Protein AF-A0A7M3XIZ7-F1 (afdb_monomer)

Sequence (213 aa):
MSFFIAPIALAPGEIPELNNGRANAFDFATDDGLWSSGNLDTNTTFAWTELDPYTGFIYAFGDLNCHNKPERSIIINDNQMPVCTRDVGIFFGLAVGGFWFSRKGYNRWTVKDTCLSLLPDAWLL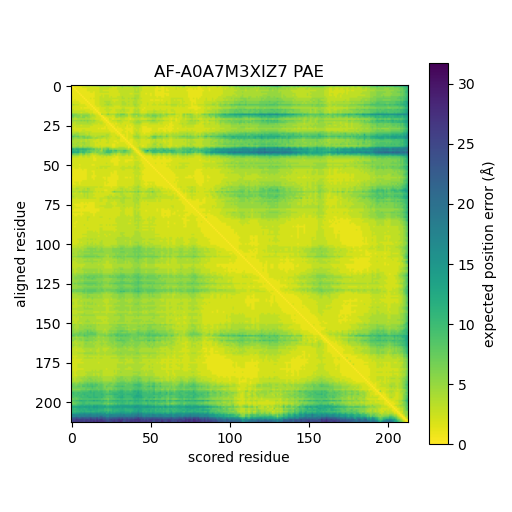NTYQNNRRTMLWLGCGLILCLPLIVDGFTQLLTSYESNNITRPITGAGFGVGLGVLISASYSARSKFFKSAAQVNLPGGMKFRLVEEE

Radius of gyration: 21.92 Å; Cα contacts (8 Å, |Δi|>4): 371; chains: 1; bounding box: 47×35×68 Å

Structure (mmCIF, N/CA/C/O backbone):
data_AF-A0A7M3XIZ7-F1
#
_entry.id   AF-A0A7M3XIZ7-F1
#
loop_
_atom_site.group_PDB
_atom_site.id
_atom_site.type_symbol
_atom_site.label_atom_id
_atom_site.label_alt_id
_atom_site.label_comp_id
_atom_site.label_asym_id
_atom_site.label_entity_id
_atom_site.label_seq_id
_atom_site.pdbx_PDB_ins_code
_atom_site.Cartn_x
_atom_site.Cartn_y
_atom_site.Cartn_z
_atom_site.occupancy
_atom_site.B_iso_or_equiv
_atom_site.auth_seq_id
_atom_site.auth_comp_id
_atom_site.auth_asym_id
_atom_site.auth_atom_id
_atom_site.pdbx_PDB_model_num
ATOM 1 N N . MET A 1 1 ? -4.806 -1.584 -11.050 1.00 89.19 1 MET A N 1
ATOM 2 C CA . MET A 1 1 ? -5.219 -1.739 -12.463 1.00 89.19 1 MET A CA 1
ATOM 3 C C . MET A 1 1 ? -4.291 -0.964 -13.380 1.00 89.19 1 MET A C 1
ATOM 5 O O . MET A 1 1 ? -3.696 -1.588 -14.242 1.00 89.19 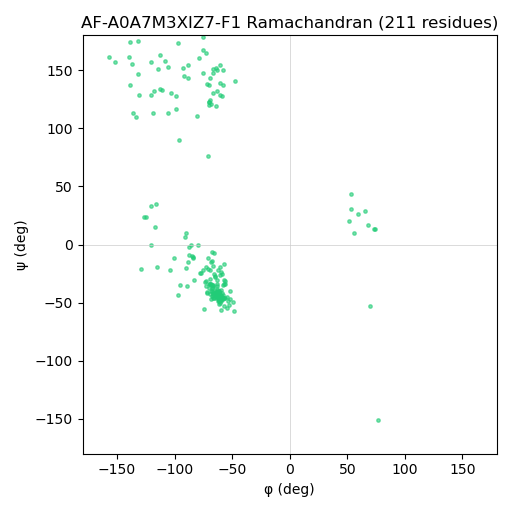1 MET A O 1
ATOM 9 N N . SER A 1 2 ? -4.067 0.333 -13.147 1.00 96.19 2 SER A N 1
ATOM 10 C CA . SER A 1 2 ? -3.187 1.150 -13.997 1.00 96.19 2 SER A CA 1
ATOM 11 C C . SER A 1 2 ? -1.754 0.621 -14.150 1.00 96.19 2 SER A C 1
ATOM 13 O O . SER A 1 2 ? -1.225 0.690 -15.246 1.00 96.19 2 SER A O 1
ATOM 15 N N . PHE A 1 3 ? -1.164 -0.009 -13.122 1.00 96.19 3 PHE A N 1
ATOM 16 C CA . PHE A 1 3 ? 0.167 -0.639 -13.237 1.00 96.19 3 PHE A CA 1
ATOM 17 C C . PHE A 1 3 ? 0.259 -1.752 -14.290 1.00 96.19 3 PHE A C 1
ATOM 19 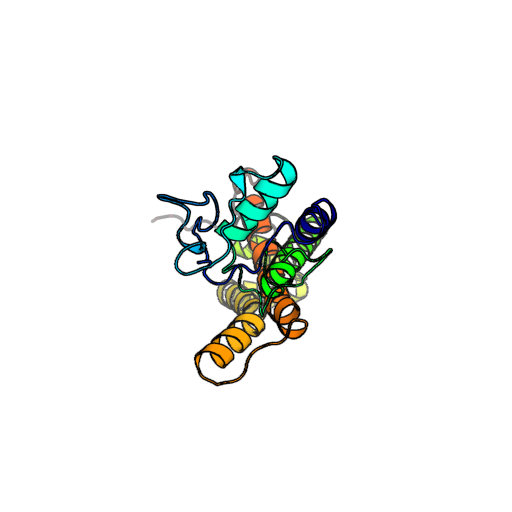O O . PHE A 1 3 ? 1.346 -2.036 -14.769 1.00 96.19 3 PHE A O 1
ATOM 26 N N . PHE A 1 4 ? -0.868 -2.375 -14.642 1.00 97.19 4 PHE A N 1
ATOM 27 C CA . PHE A 1 4 ? -0.935 -3.397 -15.687 1.00 97.19 4 PHE A CA 1
ATOM 28 C C . PHE A 1 4 ? -1.335 -2.794 -17.033 1.00 97.19 4 PHE A C 1
ATOM 30 O O . PHE A 1 4 ? -0.861 -3.240 -18.065 1.00 97.19 4 PHE A O 1
ATOM 37 N N . ILE A 1 5 ? -2.207 -1.780 -17.025 1.00 97.88 5 ILE A N 1
ATOM 38 C CA . ILE A 1 5 ? -2.695 -1.132 -18.249 1.00 97.88 5 ILE A CA 1
ATOM 39 C C . ILE A 1 5 ? -1.601 -0.277 -18.890 1.00 97.88 5 ILE A C 1
ATOM 41 O O . ILE A 1 5 ? -1.461 -0.317 -20.104 1.00 97.88 5 ILE A O 1
ATOM 45 N N . ALA A 1 6 ? -0.818 0.462 -18.100 1.00 97.75 6 ALA A N 1
ATOM 46 C CA . ALA A 1 6 ? 0.235 1.334 -18.616 1.00 97.75 6 ALA A CA 1
ATOM 47 C C . ALA A 1 6 ? 1.237 0.600 -19.535 1.00 97.75 6 ALA A C 1
ATOM 49 O O . ALA A 1 6 ? 1.344 1.005 -20.686 1.00 97.75 6 ALA A O 1
ATOM 50 N N . PRO A 1 7 ? 1.887 -0.511 -19.126 1.00 97.44 7 PRO A N 1
ATOM 51 C CA . PRO A 1 7 ? 2.796 -1.236 -20.020 1.00 97.44 7 PRO A CA 1
ATOM 52 C C . PRO A 1 7 ? 2.098 -1.878 -21.234 1.00 97.44 7 PRO A C 1
ATOM 54 O O . PRO A 1 7 ? 2.736 -2.064 -22.265 1.00 97.44 7 PRO A O 1
ATOM 57 N N . ILE A 1 8 ? 0.798 -2.199 -21.143 1.00 97.44 8 ILE A N 1
ATOM 58 C CA . ILE A 1 8 ? 0.001 -2.710 -22.279 1.00 97.44 8 ILE A CA 1
ATOM 59 C C . ILE A 1 8 ? -0.292 -1.605 -23.301 1.00 97.44 8 ILE A C 1
ATOM 61 O O . ILE A 1 8 ? -0.382 -1.887 -24.491 1.00 97.44 8 ILE A O 1
ATOM 65 N N . ALA A 1 9 ? -0.499 -0.372 -22.837 1.00 97.00 9 ALA A N 1
ATOM 66 C CA . ALA A 1 9 ? -0.854 0.764 -23.683 1.00 97.00 9 ALA A CA 1
ATOM 67 C C . ALA A 1 9 ? 0.335 1.311 -24.492 1.00 97.00 9 ALA A C 1
ATOM 69 O O . ALA A 1 9 ? 0.117 1.957 -25.514 1.00 97.00 9 ALA A O 1
ATOM 70 N N . LEU A 1 10 ? 1.559 1.049 -24.032 1.00 97.31 10 LEU A N 1
ATOM 71 C CA . LEU A 1 10 ? 2.807 1.436 -24.688 1.00 97.31 10 LEU A CA 1
ATOM 72 C C . LEU A 1 10 ? 3.154 0.503 -25.853 1.00 97.31 10 LEU A C 1
ATOM 74 O O . LEU A 1 10 ? 2.675 -0.633 -25.920 1.00 97.31 10 LEU A O 1
ATOM 78 N N . ALA A 1 11 ? 4.013 0.959 -26.762 1.00 96.94 11 ALA A N 1
ATOM 79 C CA . ALA A 1 11 ? 4.573 0.094 -27.791 1.00 96.94 11 ALA A CA 1
ATOM 80 C C . ALA A 1 11 ? 5.444 -1.009 -27.152 1.00 96.94 11 ALA A C 1
ATOM 82 O O . ALA A 1 11 ? 5.993 -0.810 -26.063 1.00 96.94 11 ALA A O 1
ATOM 83 N N . PRO A 1 12 ? 5.579 -2.189 -27.787 1.00 97.00 12 PRO A N 1
ATOM 84 C CA . PRO A 1 12 ? 6.421 -3.245 -27.241 1.00 97.00 12 PRO A CA 1
ATOM 85 C C . PRO A 1 12 ? 7.879 -2.801 -27.076 1.00 97.00 12 PRO A C 1
ATOM 87 O O . PRO A 1 12 ? 8.485 -2.321 -28.035 1.00 97.00 12 PRO A O 1
ATOM 90 N N . GLY A 1 13 ? 8.437 -2.979 -25.876 1.00 94.25 13 GLY A N 1
ATOM 91 C CA . GLY A 1 13 ? 9.836 -2.657 -25.568 1.00 94.25 13 GLY A CA 1
ATOM 92 C C . GLY A 1 13 ? 10.151 -1.163 -25.438 1.00 94.25 13 GLY A C 1
ATOM 93 O O . GLY A 1 13 ? 11.321 -0.788 -25.435 1.00 94.25 13 GLY A O 1
ATOM 94 N N . GLU A 1 14 ? 9.132 -0.309 -25.335 1.00 95.31 14 GLU A N 1
ATOM 95 C CA . GLU A 1 14 ? 9.277 1.127 -25.071 1.00 95.31 14 GLU A CA 1
ATOM 96 C C . GLU A 1 14 ? 9.871 1.410 -23.679 1.00 95.31 14 GLU A C 1
ATOM 98 O O . GLU A 1 14 ? 10.567 2.406 -23.492 1.00 95.31 14 GLU A O 1
ATOM 103 N N . ILE A 1 15 ? 9.651 0.512 -22.712 1.00 95.44 15 ILE A N 1
ATOM 104 C CA . ILE A 1 15 ? 10.213 0.597 -21.360 1.00 95.44 15 ILE A CA 1
ATOM 105 C C . ILE A 1 15 ? 11.344 -0.423 -21.199 1.00 95.44 15 ILE A C 1
ATOM 107 O O . ILE A 1 15 ? 11.062 -1.627 -21.171 1.00 95.44 15 ILE A O 1
ATOM 111 N N . PRO A 1 16 ? 12.602 0.027 -21.030 1.00 93.25 16 PRO A N 1
ATOM 112 C CA . PRO A 1 16 ? 13.737 -0.870 -20.856 1.00 93.25 16 PRO A CA 1
ATOM 113 C C . PRO A 1 16 ? 13.779 -1.484 -19.448 1.00 93.25 16 PRO A C 1
ATOM 115 O O . PRO A 1 16 ? 12.963 -1.186 -18.574 1.00 93.25 16 PRO A O 1
ATOM 118 N N . GLU A 1 17 ? 14.770 -2.344 -19.210 1.00 92.06 17 GLU A N 1
ATOM 119 C CA . GLU A 1 17 ? 15.062 -2.861 -17.871 1.00 92.06 17 GLU A CA 1
ATOM 120 C C . GLU A 1 17 ? 15.655 -1.770 -16.962 1.00 92.06 17 GLU A C 1
ATOM 122 O O . GLU A 1 17 ? 16.736 -1.235 -17.219 1.00 92.06 17 GLU A O 1
ATOM 127 N N . LEU A 1 18 ? 14.971 -1.471 -15.858 1.00 91.75 18 LEU A N 1
ATOM 128 C CA . LEU A 1 18 ? 15.301 -0.371 -14.948 1.00 91.75 18 LEU A CA 1
ATOM 129 C C . LEU A 1 18 ? 16.147 -0.866 -13.763 1.00 91.75 18 LEU A C 1
ATOM 131 O O . LEU A 1 18 ? 15.626 -1.264 -12.730 1.00 91.75 18 LEU A O 1
ATOM 135 N N . ASN A 1 19 ? 17.474 -0.859 -13.868 1.00 82.75 19 ASN A N 1
ATOM 136 C CA . ASN A 1 19 ? 18.329 -1.581 -12.910 1.00 82.75 19 ASN A CA 1
ATOM 137 C C . ASN A 1 19 ? 18.756 -0.793 -11.647 1.00 82.75 19 ASN A C 1
ATOM 139 O O . ASN A 1 19 ? 19.164 -1.413 -10.663 1.00 82.75 19 ASN A O 1
ATOM 143 N N . ASN A 1 20 ? 18.612 0.541 -11.627 1.00 86.00 20 ASN A N 1
ATOM 144 C CA . ASN A 1 20 ? 19.230 1.421 -10.615 1.00 86.00 20 ASN A CA 1
ATOM 145 C C . ASN A 1 20 ? 18.249 2.337 -9.852 1.00 86.00 20 ASN A C 1
ATOM 147 O O . ASN A 1 20 ? 18.649 3.369 -9.314 1.00 86.00 20 ASN A O 1
ATOM 151 N N . GLY A 1 21 ? 16.969 1.972 -9.782 1.00 89.69 21 GLY A N 1
ATOM 152 C CA . GLY A 1 21 ? 15.973 2.752 -9.043 1.00 89.69 21 GLY A CA 1
ATOM 153 C C . GLY A 1 21 ? 16.165 2.708 -7.520 1.00 89.69 21 GLY A C 1
ATOM 154 O O . GLY A 1 21 ? 16.497 1.674 -6.925 1.00 89.69 21 GLY A O 1
ATOM 155 N N . ARG A 1 22 ? 15.900 3.831 -6.856 1.00 92.25 22 ARG A N 1
ATOM 156 C CA . ARG A 1 22 ? 15.850 3.992 -5.401 1.00 92.25 22 ARG A CA 1
ATOM 157 C C . ARG A 1 22 ? 14.402 4.248 -5.001 1.00 92.25 22 ARG A C 1
ATOM 159 O O . ARG A 1 22 ? 13.747 5.127 -5.540 1.00 92.25 22 ARG A O 1
ATOM 166 N N . ALA A 1 23 ? 13.913 3.555 -3.974 1.00 89.00 23 ALA A N 1
ATOM 167 C CA . ALA A 1 23 ? 12.598 3.901 -3.443 1.00 89.00 23 ALA A CA 1
ATOM 168 C C . ALA A 1 23 ? 12.600 5.289 -2.788 1.00 89.00 23 ALA A C 1
ATOM 170 O O . ALA A 1 23 ? 13.556 5.672 -2.108 1.00 89.00 23 ALA A O 1
ATOM 171 N N . ASN A 1 24 ? 11.463 5.976 -2.884 1.00 92.50 24 ASN A N 1
ATOM 172 C CA . ASN A 1 24 ? 11.228 7.331 -2.380 1.00 92.50 24 ASN A CA 1
ATOM 173 C C . ASN A 1 24 ? 12.070 8.409 -3.085 1.00 92.50 24 ASN A C 1
ATOM 175 O O . ASN A 1 24 ? 12.372 9.437 -2.477 1.00 92.50 24 ASN A O 1
ATOM 179 N N . ALA A 1 25 ? 12.435 8.191 -4.351 1.00 93.50 25 ALA A N 1
ATOM 180 C CA . ALA A 1 25 ? 13.157 9.146 -5.186 1.00 93.50 25 ALA A CA 1
ATOM 181 C C . ALA A 1 25 ? 12.613 9.138 -6.623 1.00 93.50 25 ALA A C 1
ATOM 183 O O . ALA A 1 25 ? 11.934 8.204 -7.019 1.00 93.50 25 ALA A O 1
ATOM 184 N N . PHE A 1 26 ? 12.899 10.187 -7.393 1.00 95.50 26 PHE A N 1
ATOM 185 C CA . PHE A 1 26 ? 12.731 10.146 -8.844 1.00 95.50 26 PHE A CA 1
ATOM 186 C C . PHE A 1 26 ? 14.091 9.872 -9.477 1.00 95.50 26 PHE A C 1
ATOM 188 O O . PHE A 1 26 ? 15.014 10.677 -9.321 1.00 95.50 26 PHE A O 1
ATOM 195 N N . ASP A 1 27 ? 14.209 8.734 -10.147 1.00 94.75 27 ASP A N 1
ATOM 196 C CA . ASP A 1 27 ? 15.440 8.254 -10.766 1.00 94.75 27 ASP A CA 1
ATOM 197 C C . ASP A 1 27 ? 15.349 8.176 -12.288 1.00 94.75 27 ASP A C 1
ATOM 199 O O . ASP A 1 27 ? 16.388 8.166 -12.950 1.00 94.75 27 ASP A O 1
ATOM 203 N N . PHE A 1 28 ? 14.130 8.156 -12.825 1.00 96.00 28 PHE A N 1
ATOM 204 C CA . PHE A 1 28 ? 13.853 8.019 -14.252 1.00 96.00 28 PHE A CA 1
ATOM 205 C C . PHE A 1 28 ? 12.945 9.134 -14.775 1.00 96.00 28 PHE A C 1
ATOM 207 O O . PHE A 1 28 ? 12.238 8.935 -15.761 1.00 96.00 28 PHE A O 1
ATOM 214 N N . ALA A 1 29 ? 12.904 10.291 -14.104 1.00 96.75 29 ALA A N 1
ATOM 215 C CA . ALA A 1 29 ? 12.090 11.405 -14.584 1.00 96.75 29 ALA A CA 1
ATOM 216 C C . ALA A 1 29 ? 12.657 11.966 -15.875 1.00 96.75 29 ALA A C 1
ATOM 218 O O . ALA A 1 29 ? 11.913 12.144 -16.827 1.00 96.75 29 ALA A O 1
ATOM 219 N N . THR A 1 30 ? 13.966 12.185 -15.911 1.00 95.81 30 THR A N 1
ATOM 220 C CA . THR A 1 30 ? 14.682 12.722 -17.066 1.00 95.81 30 THR A CA 1
ATOM 221 C C . THR A 1 30 ? 15.750 11.736 -17.525 1.00 95.81 30 THR A C 1
ATOM 223 O O . THR A 1 30 ? 16.202 10.888 -16.753 1.00 95.81 30 THR A O 1
ATOM 226 N N . ASP A 1 31 ? 16.159 11.828 -18.787 1.00 92.62 31 ASP A N 1
ATOM 227 C CA . ASP A 1 31 ? 17.222 10.999 -19.359 1.00 92.62 31 ASP A CA 1
ATOM 228 C C . ASP A 1 31 ? 18.608 11.435 -18.863 1.00 92.62 31 ASP A C 1
ATOM 230 O O . ASP A 1 31 ? 19.471 10.585 -18.640 1.00 92.62 31 ASP A O 1
ATOM 234 N N . ASP A 1 32 ? 18.785 12.733 -18.599 1.00 91.44 32 ASP A N 1
ATOM 235 C CA . ASP A 1 32 ? 19.971 13.331 -17.993 1.00 91.44 32 ASP A CA 1
ATOM 236 C C . ASP A 1 32 ? 19.652 14.299 -16.828 1.00 91.44 32 ASP A C 1
ATOM 238 O O . ASP A 1 32 ? 18.504 14.542 -16.447 1.00 91.44 32 ASP A O 1
ATOM 242 N N . GLY A 1 33 ? 20.686 14.815 -16.158 1.00 90.88 33 GLY A N 1
ATOM 243 C CA . GLY A 1 33 ? 20.531 15.823 -15.104 1.00 90.88 33 GLY A CA 1
ATOM 244 C C . GLY A 1 33 ? 20.026 15.296 -13.751 1.00 90.88 33 GLY A C 1
ATOM 245 O O . GLY A 1 33 ? 20.318 14.174 -13.341 1.00 90.88 33 GLY A O 1
ATOM 246 N N . LEU A 1 34 ? 19.317 16.149 -13.001 1.00 88.06 34 LEU A N 1
ATOM 247 C CA . LEU A 1 34 ? 19.059 15.976 -11.559 1.00 88.06 34 LEU A CA 1
ATOM 248 C C . LEU A 1 34 ? 18.197 14.749 -11.198 1.00 88.06 34 LEU A C 1
ATOM 250 O O . LEU A 1 34 ? 18.330 14.234 -10.088 1.00 88.06 34 LEU A O 1
ATOM 254 N N . TRP A 1 35 ? 17.325 14.294 -12.098 1.00 92.44 35 TRP A N 1
ATOM 255 C CA . TRP A 1 35 ? 16.359 13.211 -11.855 1.00 92.44 35 TRP A CA 1
ATOM 256 C C . TRP A 1 35 ? 16.549 12.027 -12.811 1.00 92.44 35 TRP A C 1
ATOM 258 O O . TRP A 1 35 ? 15.586 11.362 -13.189 1.00 92.44 35 TRP A O 1
ATOM 268 N N . SER A 1 36 ? 17.809 11.792 -13.182 1.00 93.69 36 SER A N 1
ATOM 269 C CA . SER A 1 36 ? 18.251 10.730 -14.094 1.00 93.69 36 SER A CA 1
ATOM 270 C C . SER A 1 36 ? 19.175 9.712 -13.419 1.00 93.69 36 SER A C 1
ATOM 272 O O . SER A 1 36 ? 19.871 8.950 -14.086 1.00 93.69 36 SER A O 1
ATOM 274 N N . SER A 1 37 ? 19.243 9.688 -12.083 1.00 92.62 37 SER A N 1
ATOM 275 C CA . SER A 1 37 ? 20.186 8.822 -11.360 1.00 92.62 37 SER A CA 1
ATOM 276 C C . SER A 1 37 ? 20.007 7.332 -11.657 1.00 92.62 37 SER A C 1
ATOM 278 O O . SER A 1 37 ? 20.976 6.584 -11.558 1.00 92.62 37 SER A O 1
ATOM 280 N N . GLY A 1 38 ? 18.809 6.905 -12.059 1.00 90.31 38 GLY A N 1
ATOM 281 C CA . GLY A 1 38 ? 18.533 5.536 -12.489 1.00 90.31 38 GLY A CA 1
ATOM 282 C C . GLY A 1 38 ? 19.112 5.193 -13.865 1.00 90.31 38 GLY A C 1
ATOM 283 O O . GLY A 1 38 ? 19.307 4.016 -14.162 1.00 90.31 38 GLY A O 1
ATOM 284 N N . ASN A 1 39 ? 19.434 6.202 -14.678 1.00 91.75 39 ASN A N 1
ATOM 285 C CA . ASN A 1 39 ? 20.036 6.052 -16.004 1.00 91.75 39 ASN A CA 1
ATOM 286 C C . ASN A 1 39 ? 21.572 5.983 -15.966 1.00 91.75 39 ASN A C 1
ATOM 288 O O . ASN A 1 39 ? 22.199 5.661 -16.978 1.00 91.75 39 ASN A O 1
ATOM 292 N N . LEU A 1 40 ? 22.191 6.252 -14.810 1.00 85.44 40 LEU A N 1
ATOM 293 C CA . LEU A 1 40 ? 23.642 6.172 -14.645 1.00 85.44 40 LEU A CA 1
ATOM 294 C C . LEU A 1 40 ? 24.145 4.749 -14.915 1.00 85.44 40 LEU A C 1
ATOM 296 O O . LEU A 1 40 ? 23.526 3.771 -14.498 1.00 85.44 40 LEU A O 1
ATOM 300 N N . ASP A 1 41 ? 25.285 4.652 -15.601 1.00 80.94 41 ASP A N 1
ATOM 301 C CA . ASP A 1 41 ? 25.977 3.394 -15.912 1.00 80.94 41 ASP A CA 1
ATOM 302 C C . ASP A 1 41 ? 25.142 2.384 -16.731 1.00 80.94 41 ASP A C 1
ATOM 304 O O . ASP A 1 41 ? 25.378 1.175 -16.682 1.00 80.94 41 ASP A O 1
ATOM 308 N N . THR A 1 42 ? 24.179 2.877 -17.519 1.00 79.69 42 THR A N 1
ATOM 309 C CA . THR A 1 42 ? 23.364 2.072 -18.445 1.00 79.69 42 THR A CA 1
ATOM 310 C C . THR A 1 42 ? 23.626 2.452 -19.907 1.00 79.69 42 THR A C 1
ATOM 312 O O . THR A 1 42 ? 23.977 3.587 -20.218 1.00 79.69 42 THR A O 1
ATOM 315 N N . ASN A 1 43 ? 23.451 1.496 -20.828 1.00 78.81 43 ASN A N 1
ATOM 316 C CA . ASN A 1 43 ? 23.556 1.751 -22.275 1.00 78.81 43 ASN A CA 1
ATOM 317 C C . ASN A 1 43 ? 22.255 2.299 -22.887 1.00 78.81 43 ASN A C 1
ATOM 319 O O . ASN A 1 43 ? 22.257 2.721 -24.043 1.00 78.81 43 ASN A O 1
ATOM 323 N N . THR A 1 44 ? 21.156 2.265 -22.133 1.00 83.69 44 THR A N 1
ATOM 324 C CA . THR A 1 44 ? 19.816 2.624 -22.598 1.00 83.69 44 THR A CA 1
ATOM 325 C C . THR A 1 44 ? 19.165 3.484 -21.526 1.00 83.69 44 THR A C 1
ATOM 327 O O . THR A 1 44 ? 18.903 2.991 -20.432 1.00 83.69 44 THR A O 1
ATOM 330 N N . THR A 1 45 ? 18.920 4.757 -21.830 1.00 90.75 45 THR A N 1
ATOM 331 C CA . THR A 1 45 ? 18.277 5.689 -20.900 1.00 90.75 45 THR A CA 1
ATOM 332 C C . THR A 1 45 ? 16.758 5.640 -21.039 1.00 90.75 45 THR A C 1
ATOM 334 O O . THR A 1 45 ? 16.219 5.278 -22.087 1.00 90.75 45 THR A O 1
ATOM 337 N N . PHE A 1 46 ? 16.060 6.000 -19.964 1.00 94.62 46 PHE A N 1
ATOM 338 C CA . PHE A 1 46 ? 14.608 6.095 -19.926 1.00 94.62 46 PHE A CA 1
ATOM 339 C C . PHE A 1 46 ? 14.169 7.334 -19.140 1.00 94.62 46 PHE A C 1
ATOM 341 O O . PHE A 1 46 ? 14.710 7.627 -18.074 1.00 94.62 46 PHE A O 1
ATOM 348 N N . ALA A 1 47 ? 13.168 8.038 -19.664 1.00 96.81 47 ALA A N 1
ATOM 349 C CA . ALA A 1 47 ? 12.584 9.223 -19.053 1.00 96.81 47 ALA A CA 1
ATOM 350 C C . ALA A 1 47 ? 11.058 9.116 -19.099 1.00 96.81 47 ALA A C 1
ATOM 352 O O . ALA A 1 47 ? 10.451 9.219 -20.166 1.00 96.81 47 ALA A O 1
ATOM 353 N N . TRP A 1 48 ? 10.410 8.921 -17.949 1.00 97.38 48 TRP A N 1
ATOM 354 C CA . TRP A 1 48 ? 8.950 8.825 -17.916 1.00 97.38 48 TRP A CA 1
ATOM 355 C C . TRP A 1 48 ? 8.261 10.154 -18.252 1.00 97.38 48 TRP A C 1
ATOM 357 O O . TRP A 1 48 ? 7.066 10.139 -18.545 1.00 97.38 48 TRP A O 1
ATOM 367 N N . THR A 1 49 ? 8.970 11.295 -18.237 1.00 97.31 49 THR A N 1
ATOM 368 C CA . THR A 1 49 ? 8.420 12.590 -18.687 1.00 97.31 49 THR A CA 1
ATOM 369 C C . THR A 1 49 ? 8.192 12.657 -20.190 1.00 97.31 49 THR A C 1
ATOM 371 O O . THR A 1 49 ? 7.377 13.466 -20.625 1.00 97.31 49 THR A O 1
ATOM 374 N N . GLU A 1 50 ? 8.880 11.816 -20.964 1.00 96.75 50 GLU A N 1
ATOM 375 C CA . GLU A 1 50 ? 8.742 11.749 -22.423 1.00 96.75 50 GLU A CA 1
ATOM 376 C C . GLU A 1 50 ? 7.582 10.845 -22.865 1.00 96.75 50 GLU A C 1
ATOM 378 O O . GLU A 1 50 ? 7.198 10.840 -24.034 1.00 96.75 50 GLU A O 1
ATOM 383 N N . LEU A 1 51 ? 6.997 10.091 -21.930 1.00 97.19 51 LEU A N 1
ATOM 384 C CA . LEU A 1 51 ? 5.803 9.293 -22.178 1.00 97.19 51 LEU A CA 1
ATOM 385 C C . LEU A 1 51 ? 4.543 10.166 -22.248 1.00 97.19 51 LEU A C 1
ATOM 387 O O . LEU A 1 51 ? 4.514 11.322 -21.817 1.00 97.19 51 LEU A O 1
ATOM 391 N N . ASP A 1 52 ? 3.444 9.583 -22.733 1.00 97.19 52 ASP A N 1
ATOM 392 C CA . ASP A 1 52 ? 2.148 10.248 -22.651 1.00 97.19 52 ASP A CA 1
ATOM 393 C C . ASP A 1 52 ? 1.745 10.517 -21.181 1.00 97.19 52 ASP A C 1
ATOM 395 O O . ASP A 1 52 ? 2.145 9.780 -20.274 1.00 97.19 52 ASP A O 1
ATOM 399 N N . PRO A 1 53 ? 0.905 11.534 -20.907 1.00 97.50 53 PRO A N 1
ATOM 400 C CA . PRO A 1 53 ? 0.596 11.935 -19.535 1.00 97.50 53 PRO A CA 1
ATOM 401 C C . PRO A 1 53 ? 0.033 10.824 -18.640 1.00 97.50 53 PRO A C 1
ATOM 403 O O . PRO A 1 53 ? 0.242 10.858 -17.426 1.00 97.50 53 PRO A O 1
ATOM 406 N N . TYR A 1 54 ? -0.705 9.857 -19.198 1.00 97.75 54 TYR A N 1
ATOM 407 C CA . TYR A 1 54 ? -1.258 8.762 -18.408 1.00 97.75 54 TYR A CA 1
ATOM 408 C C . TYR A 1 54 ? -0.167 7.764 -18.028 1.00 97.75 54 TYR A C 1
ATOM 410 O O . TYR A 1 54 ? 0.006 7.485 -16.840 1.00 97.75 54 TYR A O 1
ATOM 418 N N . THR A 1 55 ? 0.568 7.225 -19.000 1.00 98.00 55 THR A N 1
ATOM 419 C CA . THR A 1 55 ? 1.611 6.226 -18.721 1.00 98.00 55 THR A CA 1
ATOM 420 C C . THR A 1 55 ? 2.763 6.845 -17.934 1.00 98.00 55 THR A C 1
ATOM 422 O O . THR A 1 55 ? 3.156 6.276 -16.914 1.00 98.00 55 THR A O 1
ATOM 425 N N . GLY A 1 56 ? 3.198 8.054 -18.297 1.00 98.00 56 GLY A N 1
ATOM 426 C CA . GLY A 1 56 ? 4.214 8.826 -17.584 1.00 98.00 56 GLY A CA 1
ATOM 427 C C . GLY A 1 56 ? 3.871 9.023 -16.110 1.00 98.00 56 GLY A C 1
ATOM 428 O O . GLY A 1 56 ? 4.695 8.738 -15.247 1.00 98.00 56 GLY A O 1
ATOM 429 N N . PHE A 1 57 ? 2.625 9.383 -15.775 1.00 98.06 57 PHE A N 1
ATOM 430 C CA . PHE A 1 57 ? 2.193 9.486 -14.374 1.00 98.06 57 PHE A CA 1
ATOM 431 C C . PHE A 1 57 ? 2.275 8.149 -13.623 1.00 98.06 57 PHE A C 1
ATOM 433 O O . PHE A 1 57 ? 2.659 8.104 -12.453 1.00 98.06 57 PHE A O 1
ATOM 440 N N . ILE A 1 58 ? 1.906 7.045 -14.276 1.00 98.12 58 ILE A N 1
ATOM 441 C CA . ILE A 1 58 ? 1.958 5.717 -13.662 1.00 98.12 58 ILE A CA 1
ATOM 442 C C . ILE A 1 58 ? 3.406 5.266 -13.428 1.00 98.12 58 ILE A C 1
ATOM 444 O O . ILE A 1 58 ? 3.691 4.706 -12.367 1.00 98.12 58 ILE A O 1
ATOM 448 N N . TYR A 1 59 ? 4.312 5.535 -14.369 1.00 97.56 59 TYR A N 1
ATOM 449 C CA . TYR A 1 59 ? 5.740 5.264 -14.206 1.00 97.56 59 TYR A CA 1
ATOM 450 C C . TYR A 1 59 ? 6.397 6.200 -13.190 1.00 97.56 59 TYR A C 1
ATOM 452 O O . TYR A 1 59 ? 7.160 5.710 -12.369 1.00 97.56 59 TYR A O 1
ATOM 460 N N . ALA A 1 60 ? 6.014 7.477 -13.127 1.00 97.38 60 ALA A N 1
ATOM 461 C CA . ALA A 1 60 ? 6.453 8.407 -12.084 1.00 97.38 60 ALA A CA 1
ATOM 462 C C . ALA A 1 60 ? 6.034 7.937 -10.686 1.00 97.38 60 ALA A C 1
ATOM 464 O O . ALA A 1 60 ? 6.812 7.976 -9.734 1.00 97.38 60 ALA A O 1
ATO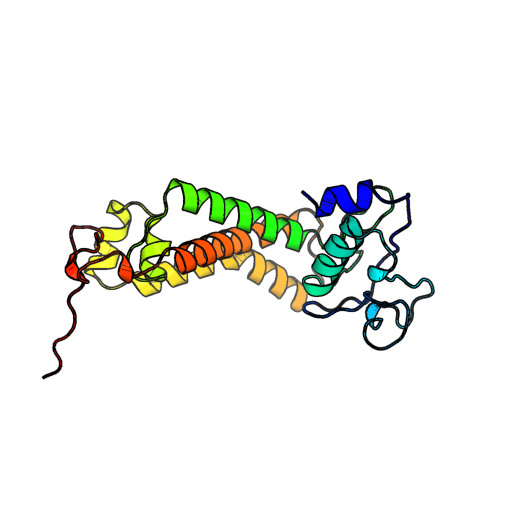M 465 N N . PHE A 1 61 ? 4.793 7.461 -10.544 1.00 97.12 61 PHE A N 1
ATOM 466 C CA . PHE A 1 61 ? 4.334 6.871 -9.290 1.00 97.12 61 PHE A CA 1
ATOM 467 C C . PHE A 1 61 ? 5.165 5.637 -8.923 1.00 97.12 61 PHE A C 1
ATOM 469 O O . PHE A 1 61 ? 5.494 5.442 -7.752 1.00 97.12 61 PHE A O 1
ATOM 476 N N . GLY A 1 62 ? 5.479 4.804 -9.915 1.00 96.31 62 GLY A N 1
ATOM 477 C CA . GLY A 1 62 ? 6.333 3.637 -9.758 1.00 96.31 62 GLY A CA 1
ATOM 478 C C . GLY A 1 62 ? 7.732 3.994 -9.271 1.00 96.31 62 GLY A C 1
ATOM 479 O O . GLY A 1 62 ? 8.112 3.543 -8.196 1.00 96.31 62 GLY A O 1
ATOM 480 N N . ASP A 1 63 ? 8.410 4.867 -10.013 1.00 96.12 63 ASP A N 1
ATOM 481 C CA . ASP A 1 63 ? 9.734 5.433 -9.731 1.00 96.12 63 ASP A CA 1
ATOM 482 C C . ASP A 1 63 ? 9.812 5.963 -8.292 1.00 96.12 63 ASP A C 1
ATOM 484 O O . ASP A 1 63 ? 10.637 5.530 -7.496 1.00 96.12 63 ASP A O 1
ATOM 488 N N . LEU A 1 64 ? 8.826 6.770 -7.883 1.00 95.69 64 LEU A N 1
ATOM 489 C CA . LEU A 1 64 ? 8.788 7.318 -6.529 1.00 95.69 64 LEU A CA 1
ATOM 490 C C . LEU A 1 64 ? 8.650 6.258 -5.431 1.00 95.69 64 LEU A C 1
ATOM 492 O O . LEU A 1 64 ? 9.155 6.457 -4.333 1.00 95.69 64 LEU A O 1
ATOM 496 N N . ASN A 1 65 ? 7.913 5.170 -5.646 1.00 94.06 65 ASN A N 1
ATOM 497 C CA . ASN A 1 65 ? 7.553 4.248 -4.559 1.00 94.06 65 ASN A CA 1
ATOM 498 C C . ASN A 1 65 ? 8.364 2.948 -4.568 1.00 94.06 65 ASN A C 1
ATOM 500 O O . ASN A 1 65 ? 8.457 2.274 -3.539 1.00 94.06 65 ASN A O 1
ATOM 504 N N . CYS A 1 66 ? 8.934 2.580 -5.710 1.00 93.25 66 CYS A N 1
ATOM 505 C CA . CYS A 1 66 ? 9.584 1.305 -5.945 1.00 93.25 66 CYS A CA 1
ATOM 506 C C . CYS A 1 66 ? 11.091 1.490 -6.144 1.00 93.25 66 CYS A C 1
ATOM 508 O O . CYS A 1 66 ? 11.584 2.567 -6.423 1.00 93.25 66 CYS A O 1
ATOM 510 N N . HIS A 1 67 ? 11.846 0.402 -6.014 1.00 90.56 67 HIS A N 1
ATOM 511 C CA . HIS A 1 67 ? 13.250 0.370 -6.441 1.00 90.56 67 HIS A CA 1
ATOM 512 C C . HIS A 1 67 ? 13.392 0.017 -7.932 1.00 90.56 67 HIS A C 1
ATOM 514 O O . HIS A 1 67 ? 14.500 -0.156 -8.421 1.00 90.56 67 HIS A O 1
ATOM 520 N N . ASN A 1 68 ? 12.272 -0.222 -8.619 1.00 89.06 68 ASN A N 1
ATOM 521 C CA . ASN A 1 68 ? 12.179 -0.568 -10.038 1.00 89.06 68 ASN A CA 1
ATOM 522 C C . ASN A 1 68 ? 13.049 -1.731 -10.530 1.00 89.06 68 ASN A C 1
ATOM 524 O O . ASN A 1 68 ? 13.210 -1.892 -11.724 1.00 89.06 68 ASN A O 1
ATOM 528 N N . LYS A 1 69 ? 13.513 -2.616 -9.649 1.00 90.75 69 LYS A N 1
ATOM 529 C CA . LYS A 1 69 ? 14.390 -3.732 -10.024 1.00 90.75 69 LYS A CA 1
ATOM 530 C C . LYS A 1 69 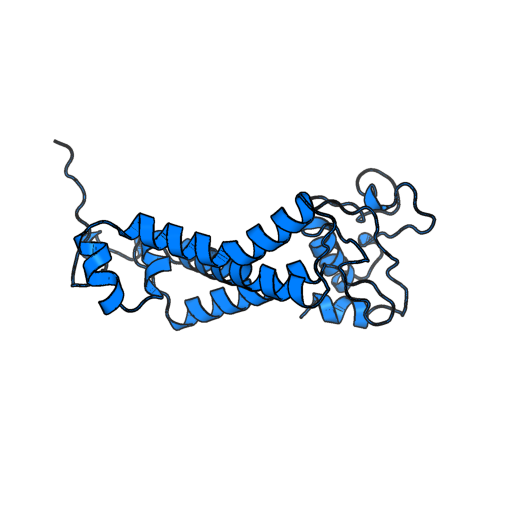? 13.742 -4.696 -11.041 1.00 90.75 69 LYS A C 1
ATOM 532 O O . LYS A 1 69 ? 12.635 -5.191 -10.760 1.00 90.75 69 LYS A O 1
ATOM 537 N N . PRO A 1 70 ? 14.399 -5.026 -12.171 1.00 90.44 70 PRO A N 1
ATOM 538 C CA . PRO A 1 70 ? 13.809 -5.863 -13.214 1.00 90.44 70 PRO A CA 1
ATOM 539 C C . PRO A 1 70 ? 13.587 -7.294 -12.741 1.00 90.44 70 PRO A C 1
ATOM 541 O O . PRO A 1 70 ? 12.527 -7.863 -12.994 1.00 90.44 70 PRO A O 1
ATOM 544 N N . GLU A 1 71 ? 14.496 -7.857 -11.939 1.00 90.19 71 GLU A N 1
ATOM 545 C CA . GLU A 1 71 ? 14.414 -9.247 -11.469 1.00 90.19 71 GLU A CA 1
ATOM 546 C C . GLU A 1 71 ? 13.235 -9.511 -10.508 1.00 90.19 71 GLU A C 1
ATOM 548 O O . GLU A 1 71 ? 12.970 -10.646 -10.092 1.00 90.19 71 GLU A O 1
ATOM 553 N N . ARG A 1 72 ? 12.519 -8.449 -10.123 1.00 92.12 72 ARG A N 1
ATOM 554 C CA . ARG A 1 72 ? 11.362 -8.477 -9.215 1.00 92.12 72 ARG A CA 1
ATOM 555 C C . ARG A 1 72 ? 10.092 -7.934 -9.852 1.00 92.12 72 ARG A C 1
ATOM 557 O O . ARG A 1 72 ? 9.051 -7.900 -9.185 1.00 92.12 72 ARG A O 1
ATOM 564 N N . SER A 1 73 ? 10.176 -7.510 -11.105 1.00 94.38 73 SER A N 1
ATOM 565 C CA . SER A 1 73 ? 9.092 -6.903 -11.867 1.00 94.38 73 SER A CA 1
ATOM 566 C C . SER A 1 73 ? 8.555 -7.901 -12.890 1.00 94.38 73 SER A C 1
ATOM 568 O O . SER A 1 73 ? 9.239 -8.836 -13.299 1.00 94.38 73 SER A O 1
ATOM 570 N N . ILE A 1 74 ? 7.284 -7.751 -13.255 1.00 94.31 74 ILE A N 1
ATOM 571 C CA . ILE A 1 74 ? 6.699 -8.512 -14.367 1.00 94.31 74 ILE A CA 1
ATOM 572 C C . ILE A 1 74 ? 6.947 -7.703 -15.637 1.00 94.31 74 ILE A C 1
ATOM 574 O O . ILE A 1 74 ? 6.881 -6.474 -15.600 1.00 94.31 74 ILE A O 1
ATOM 578 N N . ILE A 1 75 ? 7.211 -8.394 -16.742 1.00 95.94 75 ILE A N 1
ATOM 579 C CA . ILE A 1 75 ? 7.271 -7.798 -18.075 1.00 95.94 75 ILE A CA 1
ATOM 580 C C . ILE A 1 75 ? 5.933 -8.060 -18.767 1.00 95.94 75 ILE A C 1
ATOM 582 O O . ILE A 1 75 ? 5.450 -9.194 -18.788 1.00 95.94 75 ILE A O 1
ATOM 586 N N . ILE A 1 76 ? 5.312 -7.004 -19.286 1.00 96.94 76 ILE A N 1
ATOM 587 C CA . ILE A 1 76 ? 4.040 -7.064 -20.010 1.00 96.94 76 ILE A CA 1
ATOM 588 C C . ILE A 1 76 ? 4.218 -6.291 -21.308 1.00 96.94 76 ILE A C 1
ATOM 590 O O . ILE A 1 76 ? 4.637 -5.143 -21.260 1.00 96.94 76 ILE A O 1
ATOM 594 N N . ASN A 1 77 ? 3.869 -6.899 -22.445 1.00 97.12 77 ASN A N 1
ATOM 595 C CA . ASN A 1 77 ? 4.077 -6.289 -23.762 1.00 97.12 77 ASN A CA 1
ATOM 596 C C . ASN A 1 77 ? 5.541 -5.843 -23.961 1.00 97.12 77 ASN A C 1
ATOM 598 O O . ASN A 1 77 ? 5.799 -4.718 -24.360 1.00 97.12 77 ASN A O 1
ATOM 602 N N . ASP A 1 78 ? 6.495 -6.689 -23.558 1.00 96.50 78 ASP A N 1
ATOM 603 C CA . ASP A 1 78 ? 7.939 -6.400 -23.541 1.00 96.50 78 ASP A CA 1
ATOM 604 C C . ASP A 1 78 ? 8.364 -5.152 -22.740 1.00 96.50 78 ASP A C 1
ATOM 606 O O . ASP A 1 78 ? 9.528 -4.772 -22.760 1.00 96.50 78 ASP A O 1
ATOM 610 N N . ASN A 1 79 ? 7.450 -4.560 -21.966 1.00 97.19 79 ASN A N 1
ATOM 611 C CA . ASN A 1 79 ? 7.695 -3.416 -21.100 1.00 97.19 79 ASN A CA 1
ATOM 612 C C . ASN A 1 79 ? 7.794 -3.868 -19.644 1.00 97.19 79 ASN A C 1
ATOM 614 O O . ASN A 1 79 ? 6.908 -4.565 -19.128 1.00 97.19 79 ASN A O 1
ATOM 618 N N . GLN A 1 80 ? 8.844 -3.443 -18.944 1.00 96.56 80 GLN A N 1
ATOM 619 C CA . GLN A 1 80 ? 8.924 -3.656 -17.503 1.00 96.56 80 GLN A CA 1
ATOM 620 C C . GLN A 1 80 ? 7.780 -2.911 -16.799 1.00 96.56 80 GLN A C 1
ATOM 622 O O . GLN A 1 80 ? 7.545 -1.730 -17.054 1.00 96.56 80 GLN A O 1
ATOM 627 N N . MET A 1 81 ? 7.066 -3.573 -15.881 1.00 96.56 81 MET A N 1
ATOM 628 C CA . MET A 1 81 ? 6.054 -2.898 -15.064 1.00 96.56 81 MET A CA 1
ATOM 629 C C . MET A 1 81 ? 6.645 -1.723 -14.256 1.00 96.56 81 MET A C 1
ATOM 631 O O . MET A 1 81 ? 7.790 -1.792 -13.803 1.00 96.56 81 MET A O 1
ATOM 635 N N . PRO A 1 82 ? 5.8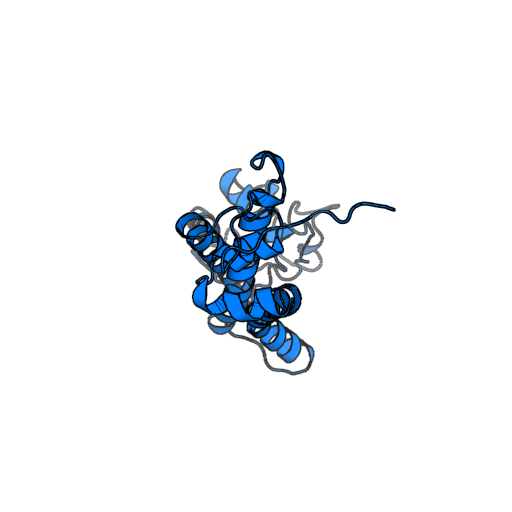32 -0.688 -13.971 1.00 96.25 82 PRO A N 1
ATOM 636 C CA . PRO A 1 82 ? 6.253 0.491 -13.206 1.00 96.25 82 PRO A CA 1
ATOM 637 C C . PRO A 1 82 ? 6.588 0.182 -11.740 1.00 96.25 82 PRO A C 1
ATOM 639 O O . PRO A 1 82 ? 7.238 0.978 -11.076 1.00 96.25 82 PRO A O 1
ATOM 642 N N . VAL A 1 83 ? 6.128 -0.954 -11.210 1.00 96.31 83 VAL A N 1
ATOM 643 C CA . VAL A 1 83 ? 6.373 -1.382 -9.829 1.00 96.31 83 VAL A CA 1
ATOM 644 C C . VAL A 1 83 ? 6.707 -2.868 -9.778 1.00 96.31 83 VAL A C 1
ATOM 646 O O . VAL A 1 83 ? 6.274 -3.653 -10.626 1.00 96.31 83 VAL A O 1
ATOM 649 N N . CYS A 1 84 ? 7.424 -3.276 -8.733 1.00 95.19 84 CYS A N 1
ATOM 650 C CA . CYS A 1 84 ? 7.745 -4.676 -8.510 1.00 95.19 84 CYS A CA 1
ATOM 651 C C . CYS A 1 84 ? 6.521 -5.485 -8.043 1.00 95.19 84 CYS A C 1
ATOM 653 O O . CYS A 1 84 ? 5.514 -4.961 -7.559 1.00 95.19 84 CYS A O 1
ATOM 655 N N . THR A 1 85 ? 6.626 -6.810 -8.119 1.00 95.81 85 THR A N 1
ATOM 656 C CA . THR A 1 85 ? 5.564 -7.741 -7.698 1.00 95.81 85 THR A CA 1
ATOM 657 C C . THR A 1 85 ? 5.194 -7.632 -6.218 1.00 95.81 85 THR A C 1
ATOM 659 O O . THR A 1 85 ? 4.054 -7.910 -5.850 1.00 95.81 85 THR A O 1
ATOM 662 N N . ARG A 1 86 ? 6.112 -7.184 -5.354 1.00 95.44 86 ARG A N 1
ATOM 663 C CA . ARG A 1 86 ? 5.813 -6.928 -3.937 1.00 95.44 86 ARG A CA 1
ATOM 664 C C . ARG A 1 86 ? 4.848 -5.760 -3.771 1.00 95.44 86 ARG A C 1
ATOM 666 O O . ARG A 1 86 ? 3.863 -5.890 -3.046 1.00 95.44 86 ARG A O 1
ATOM 673 N N . ASP A 1 87 ? 5.093 -4.664 -4.478 1.00 95.62 87 ASP A N 1
ATOM 674 C CA . ASP A 1 87 ? 4.253 -3.469 -4.401 1.00 95.62 87 ASP A CA 1
ATOM 675 C C . ASP A 1 87 ? 2.869 -3.734 -4.987 1.00 95.62 87 ASP A C 1
ATOM 677 O O . ASP A 1 87 ? 1.873 -3.294 -4.418 1.00 95.62 87 ASP A O 1
ATOM 681 N N . VAL A 1 88 ? 2.771 -4.557 -6.041 1.00 96.56 88 VAL A N 1
ATOM 682 C CA . VAL A 1 88 ? 1.479 -5.078 -6.523 1.00 96.56 88 VAL A CA 1
ATOM 683 C C . VAL A 1 88 ? 0.686 -5.720 -5.379 1.00 96.56 88 VAL A C 1
ATOM 685 O O . VAL A 1 88 ? -0.497 -5.419 -5.206 1.00 96.56 88 VAL A O 1
ATOM 688 N N . GLY A 1 89 ? 1.336 -6.562 -4.570 1.00 97.12 89 GLY A N 1
ATOM 689 C CA . GLY A 1 89 ? 0.737 -7.167 -3.381 1.00 97.12 89 GLY A CA 1
ATOM 690 C C . GLY A 1 89 ? 0.309 -6.137 -2.337 1.00 97.12 89 GLY A C 1
ATOM 691 O O . GLY A 1 89 ? -0.828 -6.181 -1.869 1.00 97.12 89 GLY A O 1
ATOM 692 N N . ILE A 1 90 ? 1.179 -5.179 -2.007 1.00 97.56 90 ILE A N 1
ATOM 693 C CA . ILE A 1 90 ? 0.892 -4.112 -1.034 1.00 97.56 90 ILE A CA 1
ATOM 694 C C . ILE A 1 90 ? -0.315 -3.275 -1.478 1.00 97.56 90 ILE A C 1
ATOM 696 O O . ILE A 1 90 ? -1.243 -3.078 -0.694 1.00 97.56 90 ILE A O 1
ATOM 700 N N . PHE A 1 91 ? -0.359 -2.823 -2.732 1.00 97.12 91 PHE A N 1
ATOM 701 C CA . PHE A 1 91 ? -1.477 -2.028 -3.247 1.00 97.12 91 PHE A CA 1
ATOM 702 C C . PHE A 1 91 ? -2.775 -2.831 -3.337 1.00 97.12 91 PHE A C 1
ATOM 704 O O . PHE A 1 91 ? -3.846 -2.302 -3.027 1.00 97.12 91 PHE A O 1
ATOM 711 N N . PHE A 1 92 ? -2.700 -4.113 -3.704 1.00 97.50 92 PHE A N 1
ATOM 712 C CA . PHE A 1 92 ? -3.856 -5.004 -3.648 1.00 97.50 92 PHE A CA 1
ATOM 713 C C . PHE A 1 92 ? -4.382 -5.144 -2.214 1.00 97.50 92 PHE A C 1
ATOM 715 O O . PHE A 1 92 ? -5.573 -4.947 -1.967 1.00 97.50 92 PHE A O 1
ATOM 722 N N . GLY A 1 93 ? -3.493 -5.403 -1.254 1.00 98.31 93 GLY A N 1
ATOM 723 C CA . GLY A 1 93 ? -3.832 -5.461 0.162 1.00 98.31 93 GLY A CA 1
ATOM 724 C C . GLY A 1 93 ? -4.459 -4.161 0.662 1.00 98.31 93 GLY A C 1
ATOM 725 O O . GLY A 1 93 ? -5.481 -4.202 1.341 1.00 98.31 93 GLY A O 1
ATOM 726 N N . LEU A 1 94 ? -3.910 -3.006 0.277 1.00 98.31 94 LEU A N 1
ATOM 727 C CA . LEU A 1 94 ? -4.448 -1.687 0.625 1.00 98.31 94 LEU A CA 1
ATOM 728 C C . LEU A 1 94 ? -5.890 -1.530 0.144 1.00 98.31 94 LEU A C 1
ATOM 730 O O . LEU A 1 94 ? -6.753 -1.128 0.930 1.00 98.31 94 LEU A O 1
ATOM 734 N N . ALA A 1 95 ? -6.172 -1.904 -1.106 1.00 98.12 95 ALA A N 1
ATOM 735 C CA . ALA A 1 95 ? -7.526 -1.883 -1.651 1.00 98.12 95 ALA A CA 1
ATOM 736 C C . ALA A 1 95 ? -8.472 -2.811 -0.867 1.00 98.12 95 ALA A C 1
ATOM 738 O O . ALA A 1 95 ? -9.577 -2.402 -0.508 1.00 98.12 95 ALA A O 1
ATOM 739 N N . VAL A 1 96 ? -8.029 -4.029 -0.536 1.00 98.38 96 VAL A N 1
ATOM 740 C CA . VAL A 1 96 ? -8.803 -4.988 0.271 1.00 98.38 96 VAL A CA 1
ATOM 741 C C . VAL A 1 96 ? -9.067 -4.455 1.682 1.00 98.38 96 VAL A C 1
ATOM 743 O O . VAL A 1 96 ? -10.199 -4.527 2.157 1.00 98.38 96 VAL A O 1
ATOM 746 N N . GLY A 1 97 ? -8.061 -3.885 2.349 1.00 98.50 97 GLY A N 1
ATOM 747 C CA . GLY A 1 97 ? -8.187 -3.314 3.691 1.00 98.50 97 GLY A CA 1
ATOM 748 C C . GLY A 1 97 ? -9.145 -2.124 3.731 1.00 98.50 97 GLY A C 1
ATOM 749 O O . GLY A 1 97 ? -10.025 -2.066 4.592 1.00 98.50 97 GLY A O 1
ATOM 750 N N . GLY A 1 98 ? -9.038 -1.215 2.758 1.00 98.44 98 GLY A N 1
ATOM 751 C CA . GLY A 1 98 ? -9.967 -0.094 2.604 1.00 98.44 98 GLY A CA 1
ATOM 752 C C . GLY A 1 98 ? -11.395 -0.549 2.297 1.00 98.44 98 GLY A C 1
ATOM 753 O O . GLY A 1 98 ? -12.348 -0.050 2.896 1.00 98.44 98 GLY A O 1
ATOM 754 N N . PHE A 1 99 ? -11.563 -1.549 1.426 1.00 98.44 99 PHE A N 1
ATOM 755 C CA . PHE A 1 99 ? -12.870 -2.141 1.143 1.00 98.44 99 PHE A CA 1
ATOM 756 C C . PHE A 1 99 ? -13.471 -2.822 2.379 1.00 98.44 99 PHE A C 1
ATOM 758 O O . PHE A 1 99 ? -14.639 -2.618 2.698 1.00 98.44 99 PHE A O 1
ATOM 765 N N . TRP A 1 100 ? -12.684 -3.589 3.131 1.00 98.38 100 TRP A N 1
ATOM 766 C CA . TRP A 1 100 ? -13.157 -4.213 4.363 1.00 98.38 100 TRP A CA 1
ATOM 767 C C . TRP A 1 100 ? -13.597 -3.163 5.394 1.00 98.38 100 TRP A C 1
ATOM 769 O O . TRP A 1 100 ? -14.682 -3.284 5.976 1.00 98.38 100 TRP A O 1
ATOM 779 N N . PHE A 1 101 ? -12.813 -2.091 5.552 1.00 98.50 101 PHE A N 1
ATOM 780 C CA . PHE A 1 101 ? -13.167 -0.960 6.404 1.00 98.50 101 PHE A CA 1
ATOM 781 C C . PHE A 1 101 ? -14.445 -0.258 5.944 1.00 98.50 101 PHE A C 1
ATOM 783 O O . PHE A 1 101 ? -15.324 -0.024 6.767 1.00 98.50 101 PHE A O 1
ATOM 790 N N . SER A 1 102 ? -14.622 0.006 4.649 1.00 97.88 102 SER A N 1
ATOM 791 C CA . SER A 1 102 ? -15.846 0.649 4.144 1.00 97.88 102 SER A CA 1
ATOM 792 C C . SER A 1 102 ? -17.110 -0.185 4.389 1.00 97.88 102 SER A C 1
ATOM 794 O O . SER A 1 102 ? -18.224 0.347 4.405 1.00 97.88 102 SER A O 1
ATOM 796 N N . ARG A 1 103 ? -16.958 -1.503 4.589 1.00 97.69 103 ARG A N 1
ATOM 797 C CA . ARG A 1 103 ? -18.076 -2.404 4.872 1.00 97.69 103 ARG A CA 1
ATOM 798 C C . ARG A 1 103 ? -18.426 -2.558 6.340 1.00 97.69 103 ARG A C 1
ATOM 800 O O . ARG A 1 103 ? -19.608 -2.723 6.642 1.00 97.69 103 ARG A O 1
ATOM 807 N N . LYS A 1 104 ? -17.432 -2.552 7.226 1.00 96.31 104 LYS A N 1
ATOM 808 C CA . LYS A 1 104 ? -17.621 -2.907 8.642 1.00 96.31 104 LYS A CA 1
ATOM 809 C C . LYS A 1 104 ? -17.066 -1.891 9.634 1.00 96.31 104 LYS A C 1
ATOM 811 O O . LYS A 1 104 ? -17.479 -1.907 10.787 1.00 96.31 104 LYS A O 1
ATOM 816 N N . GLY A 1 105 ? -16.132 -1.048 9.211 1.00 96.62 105 GLY A N 1
ATOM 817 C CA . GLY A 1 105 ? -15.473 -0.075 10.067 1.00 96.62 105 GLY A CA 1
ATOM 818 C C . GLY A 1 105 ? -16.374 1.114 10.378 1.00 96.62 105 GLY A C 1
ATOM 819 O O . GLY A 1 105 ? -17.189 1.537 9.558 1.00 96.62 105 GLY A O 1
ATOM 820 N N . TYR A 1 106 ? -16.218 1.673 11.573 1.00 96.00 106 TYR A N 1
ATOM 821 C CA . TYR A 1 106 ? -16.910 2.892 11.976 1.00 96.00 106 TYR A CA 1
ATOM 822 C C . TYR A 1 106 ? -16.111 3.675 13.014 1.00 96.00 106 TYR A C 1
ATOM 824 O O . TYR A 1 106 ? -15.260 3.144 13.728 1.00 96.00 106 TYR A O 1
ATOM 832 N N . ASN A 1 107 ? -16.392 4.974 13.085 1.00 96.62 107 ASN A N 1
ATOM 833 C CA . ASN A 1 107 ? -15.703 5.915 13.958 1.00 96.62 107 ASN A CA 1
ATOM 834 C C . ASN A 1 107 ? -15.930 5.568 15.441 1.00 96.62 107 ASN A C 1
ATOM 836 O O . ASN A 1 107 ? -17.061 5.616 15.921 1.00 96.62 107 ASN A O 1
ATOM 840 N N . ARG A 1 108 ? -14.846 5.280 16.172 1.00 95.56 108 ARG A N 1
ATOM 841 C CA . ARG A 1 108 ? -14.825 5.144 17.642 1.00 95.56 108 ARG A CA 1
ATOM 842 C C . ARG A 1 108 ? -13.939 6.204 18.307 1.00 95.56 108 ARG A C 1
ATOM 844 O O . ARG A 1 108 ? -13.286 5.938 19.313 1.00 95.56 108 ARG A O 1
ATOM 851 N N . TRP A 1 109 ? -13.916 7.410 17.738 1.00 94.62 109 TRP A N 1
ATOM 852 C CA . TRP A 1 109 ? -13.170 8.596 18.177 1.00 94.62 109 TRP A CA 1
ATOM 853 C C . TRP A 1 109 ? -11.653 8.500 18.018 1.00 94.62 109 TRP A C 1
ATOM 855 O O . TRP A 1 109 ? -11.063 9.392 17.416 1.00 94.62 109 TRP A O 1
ATOM 865 N N . THR A 1 110 ? -11.004 7.456 18.537 1.00 95.44 110 THR A N 1
ATOM 866 C CA . THR A 1 110 ? -9.554 7.267 18.383 1.00 95.44 110 THR A CA 1
ATOM 867 C C . THR A 1 110 ? -9.251 6.405 17.160 1.00 95.44 110 THR A C 1
ATOM 869 O O . THR A 1 110 ? -10.052 5.544 16.789 1.00 95.44 110 THR A O 1
ATOM 872 N N . VAL A 1 111 ? -8.081 6.595 16.540 1.00 97.56 111 VAL A N 1
ATOM 873 C CA . VAL A 1 111 ? -7.643 5.775 15.394 1.00 97.56 111 VAL A CA 1
ATOM 874 C C . VAL A 1 111 ? -7.590 4.298 15.778 1.00 97.56 111 VAL A C 1
ATOM 876 O O . VAL A 1 111 ? -8.141 3.458 15.078 1.00 97.56 111 VAL A O 1
ATOM 879 N N . LYS A 1 112 ? -7.010 3.984 16.940 1.00 96.94 112 LYS A N 1
ATOM 880 C CA . LYS A 1 112 ? -6.921 2.621 17.477 1.00 96.94 112 LYS A CA 1
ATOM 881 C C . LYS A 1 112 ? -8.293 1.966 17.623 1.00 96.94 112 LYS A C 1
ATOM 883 O O . LYS A 1 112 ? -8.496 0.858 17.137 1.00 96.94 112 LYS A O 1
ATOM 888 N N . ASP A 1 113 ? -9.224 2.626 18.307 1.00 96.75 113 ASP A N 1
ATOM 889 C CA . ASP A 1 113 ? -10.552 2.055 18.540 1.00 96.75 113 ASP A CA 1
ATOM 890 C C . ASP A 1 113 ? -11.324 1.935 17.221 1.00 96.75 113 ASP A C 1
ATOM 892 O O . ASP A 1 113 ? -12.014 0.945 16.996 1.00 96.75 113 ASP A O 1
ATOM 896 N N . THR A 1 114 ? -11.138 2.890 16.310 1.00 97.75 114 THR A N 1
ATOM 897 C CA . THR A 1 114 ? -11.708 2.856 14.959 1.00 97.75 114 THR A CA 1
ATOM 898 C C . THR A 1 114 ? -11.140 1.689 14.142 1.00 97.75 114 THR A C 1
ATOM 900 O O . THR A 1 114 ? -11.907 0.993 13.487 1.00 97.75 114 THR A O 1
ATOM 903 N N . CYS A 1 115 ? -9.843 1.379 14.234 1.00 98.31 115 CYS A N 1
ATOM 904 C CA . CYS A 1 115 ? -9.265 0.160 13.654 1.00 98.31 115 CYS A CA 1
ATOM 905 C C . CYS A 1 115 ? -9.890 -1.104 14.265 1.00 98.31 115 CYS A C 1
ATOM 907 O O . CYS A 1 115 ? -10.307 -2.007 13.542 1.00 98.31 115 CYS A O 1
ATOM 909 N N . LEU A 1 116 ? -9.996 -1.161 15.598 1.00 97.69 116 LEU A N 1
ATOM 910 C CA . LEU A 1 116 ? -10.570 -2.308 16.310 1.00 97.69 116 LEU A CA 1
ATOM 911 C C . LEU A 1 116 ? -12.077 -2.479 16.066 1.00 97.69 116 LEU A C 1
ATOM 913 O O . LEU A 1 116 ? -12.596 -3.554 16.345 1.00 97.69 116 LEU A O 1
ATOM 917 N N . SER A 1 117 ? -12.779 -1.485 15.507 1.00 97.12 117 SER A N 1
ATOM 918 C CA . SER A 1 117 ? -14.202 -1.603 15.134 1.00 97.12 117 SER A CA 1
ATOM 919 C C . SER A 1 117 ? -14.481 -2.705 14.104 1.00 97.12 117 SER A C 1
ATOM 921 O O . SER A 1 117 ? -15.609 -3.177 13.997 1.00 97.12 117 SER A O 1
ATOM 923 N N . LEU A 1 118 ? -13.449 -3.150 13.380 1.00 97.38 118 LEU A N 1
ATOM 924 C CA . LEU A 1 118 ? -13.526 -4.269 12.444 1.00 97.38 118 LEU A CA 1
ATOM 925 C C . LEU A 1 118 ? -13.683 -5.638 13.118 1.00 97.38 118 LEU A C 1
ATOM 927 O O . LEU A 1 118 ? -14.112 -6.592 12.463 1.00 97.38 118 LEU A O 1
ATOM 931 N N . LEU A 1 119 ? -13.317 -5.749 14.398 1.00 96.38 119 LEU A N 1
ATOM 932 C CA . LEU A 1 119 ? -13.431 -6.981 15.169 1.00 96.38 119 LEU A CA 1
ATOM 933 C C . LEU A 1 119 ? -14.781 -7.030 15.904 1.00 96.38 119 LEU A C 1
ATOM 935 O O . LEU A 1 119 ? -15.253 -5.996 16.378 1.00 96.38 119 LEU A O 1
ATOM 939 N N . PRO A 1 120 ? -15.399 -8.216 16.051 1.00 95.19 120 PRO A N 1
ATOM 940 C CA . PRO A 1 120 ? -16.643 -8.357 16.800 1.00 95.19 120 PRO A CA 1
ATOM 941 C C . PRO A 1 120 ? -16.511 -7.885 18.253 1.00 95.19 120 PRO A C 1
ATOM 943 O O . PRO A 1 120 ? -15.568 -8.259 18.952 1.00 95.19 120 PRO A O 1
ATOM 946 N N . ASP A 1 121 ? -17.507 -7.151 18.751 1.00 93.81 121 ASP A N 1
ATOM 947 C CA . ASP A 1 121 ? -17.506 -6.616 20.123 1.00 93.81 121 ASP A CA 1
ATOM 948 C C . ASP A 1 121 ? -17.363 -7.701 21.193 1.00 93.81 121 ASP A C 1
ATOM 950 O O . ASP A 1 121 ? -16.685 -7.492 22.200 1.00 93.81 121 ASP A O 1
ATOM 954 N N . ALA A 1 122 ? -17.926 -8.887 20.945 1.00 94.25 122 ALA A N 1
ATOM 955 C CA . ALA A 1 122 ? -17.790 -10.042 21.828 1.00 94.25 122 ALA A CA 1
ATOM 956 C C . ALA A 1 122 ? -16.320 -10.448 22.048 1.00 94.25 122 ALA A C 1
ATOM 958 O O . ALA A 1 122 ? -15.951 -10.843 23.150 1.00 94.25 122 ALA A O 1
ATOM 959 N N . TRP A 1 123 ? -15.462 -10.309 21.031 1.00 95.06 123 TRP A N 1
ATOM 960 C CA . TRP A 1 123 ? -14.030 -10.624 21.134 1.00 95.06 123 TRP A CA 1
ATOM 961 C C . TRP A 1 123 ? -13.249 -9.524 21.855 1.00 95.06 123 TRP A C 1
ATOM 963 O O . TRP A 1 123 ? -12.184 -9.763 22.422 1.00 95.06 123 TRP A O 1
ATOM 973 N N . LEU A 1 124 ? -13.777 -8.301 21.835 1.00 96.31 124 LEU A N 1
ATOM 974 C CA . LEU A 1 124 ? -13.127 -7.127 22.396 1.00 96.31 124 LEU A CA 1
ATOM 975 C C . LEU A 1 124 ? -13.482 -6.884 23.865 1.00 96.31 124 LEU A C 1
ATOM 977 O O . LEU A 1 124 ? -12.719 -6.199 24.544 1.00 96.31 124 LEU A O 1
ATOM 981 N N . LEU A 1 125 ? -14.590 -7.438 24.368 1.00 95.06 125 LEU A N 1
ATOM 982 C CA . LEU A 1 125 ? -15.106 -7.170 25.715 1.00 95.06 125 LEU A CA 1
ATOM 983 C C . LEU A 1 125 ? -14.021 -7.286 26.797 1.00 95.06 125 LEU A C 1
ATOM 985 O O . LEU A 1 125 ? -13.721 -6.310 27.487 1.00 95.06 125 LEU A O 1
ATOM 989 N N . ASN A 1 126 ? -13.370 -8.448 26.876 1.00 95.06 126 ASN A N 1
ATOM 990 C CA . ASN A 1 126 ? -12.313 -8.706 27.853 1.00 95.06 126 ASN A CA 1
ATOM 991 C C . ASN A 1 126 ? -11.093 -7.789 27.642 1.00 95.06 126 ASN A C 1
ATOM 993 O O . ASN A 1 126 ? -10.494 -7.299 28.597 1.00 95.06 126 ASN A O 1
ATOM 997 N N . THR A 1 127 ? -10.726 -7.513 26.390 1.00 95.44 127 THR A N 1
ATOM 998 C CA . THR A 1 127 ? -9.595 -6.633 26.063 1.00 95.44 127 THR A CA 1
ATOM 999 C C . THR A 1 127 ? -9.837 -5.200 26.528 1.00 95.44 127 THR A C 1
ATOM 1001 O O . THR A 1 127 ? -8.920 -4.565 27.054 1.00 95.44 127 THR A O 1
ATOM 1004 N N . TYR A 1 128 ? -11.051 -4.682 26.346 1.00 94.69 128 TYR A N 1
ATOM 1005 C CA . TYR A 1 128 ? -11.402 -3.332 26.775 1.00 94.69 128 TYR A CA 1
ATOM 1006 C C . TYR A 1 128 ? -11.513 -3.236 28.300 1.00 94.69 128 TYR A C 1
ATOM 1008 O O . TYR A 1 128 ? -10.956 -2.298 28.868 1.00 94.69 128 TYR A O 1
ATOM 1016 N N . GLN A 1 129 ? -12.123 -4.227 28.962 1.00 93.56 129 GLN A N 1
ATOM 1017 C CA . GLN A 1 129 ? -12.228 -4.277 30.429 1.00 93.56 129 GLN A CA 1
ATOM 1018 C C . GLN A 1 129 ? -10.854 -4.289 31.112 1.00 93.56 129 GLN A C 1
ATOM 1020 O O . GLN A 1 129 ? -10.648 -3.598 32.102 1.00 93.56 129 GLN A O 1
ATOM 1025 N N . ASN A 1 130 ? -9.888 -5.015 30.545 1.00 94.31 130 ASN A N 1
ATOM 1026 C CA . ASN A 1 130 ? -8.528 -5.107 31.082 1.00 94.31 130 ASN A CA 1
ATOM 1027 C C . ASN A 1 130 ? -7.569 -4.031 30.533 1.00 94.31 130 ASN A C 1
ATOM 1029 O O . ASN A 1 130 ? -6.357 -4.150 30.703 1.00 94.31 130 ASN A O 1
ATOM 1033 N N . ASN A 1 131 ? -8.072 -3.016 29.817 1.00 92.88 131 ASN A N 1
ATOM 1034 C CA . ASN A 1 131 ? -7.275 -1.952 29.189 1.00 92.88 131 ASN A CA 1
ATOM 1035 C C . ASN A 1 131 ? -6.127 -2.455 28.274 1.00 92.88 131 ASN A C 1
ATOM 1037 O O . ASN A 1 131 ? -5.110 -1.790 28.089 1.00 92.88 131 ASN A O 1
ATOM 1041 N N . ARG A 1 132 ? -6.292 -3.620 27.631 1.00 96.12 132 ARG A N 1
ATOM 1042 C CA . ARG A 1 132 ? -5.290 -4.239 26.733 1.00 96.12 132 ARG A CA 1
ATOM 1043 C C . ARG A 1 132 ? -5.439 -3.832 25.262 1.00 96.12 132 ARG A C 1
ATOM 1045 O O . ARG A 1 132 ? -4.735 -4.346 24.398 1.00 96.12 132 ARG A O 1
ATOM 1052 N N . ARG A 1 133 ? -6.332 -2.882 24.963 1.00 95.69 133 ARG A N 1
ATOM 1053 C CA . ARG A 1 133 ? -6.656 -2.394 23.604 1.00 95.69 133 ARG A CA 1
ATOM 1054 C C . ARG A 1 133 ? -5.434 -1.980 22.780 1.00 95.69 133 ARG A C 1
ATOM 1056 O O . ARG A 1 133 ? -5.384 -2.264 21.590 1.00 95.69 133 ARG A O 1
ATOM 1063 N N . THR A 1 134 ? -4.450 -1.322 23.397 1.00 96.94 134 THR A N 1
ATOM 1064 C CA . THR A 1 134 ? -3.230 -0.885 22.697 1.00 96.94 134 THR A CA 1
ATOM 1065 C C . THR A 1 134 ? -2.374 -2.083 22.301 1.00 96.94 134 THR A C 1
ATOM 1067 O O . THR A 1 134 ? -1.941 -2.155 21.159 1.00 96.94 134 THR A O 1
ATOM 1070 N N . MET A 1 135 ? -2.217 -3.062 23.196 1.00 97.69 135 MET A N 1
ATOM 1071 C CA . MET A 1 135 ? -1.476 -4.291 22.902 1.00 97.69 135 MET A CA 1
ATOM 1072 C C . MET A 1 135 ? -2.156 -5.113 21.809 1.00 97.69 135 MET A C 1
ATOM 1074 O O . MET A 1 135 ? -1.476 -5.597 20.913 1.00 97.69 135 MET A O 1
ATOM 1078 N N . LEU A 1 136 ? -3.490 -5.225 21.838 1.00 97.69 136 LEU A N 1
ATOM 1079 C CA . LEU A 1 136 ? -4.232 -5.908 20.776 1.00 97.69 136 LEU A CA 1
ATOM 1080 C C . LEU A 1 136 ? -4.032 -5.216 19.423 1.00 97.69 136 LEU A C 1
ATOM 1082 O O . LEU A 1 136 ? -3.724 -5.879 18.441 1.00 97.69 136 LEU A O 1
ATOM 1086 N N . TRP A 1 137 ? -4.177 -3.890 19.371 1.00 98.00 137 TRP A N 1
ATOM 1087 C CA . TRP A 1 137 ? -4.012 -3.131 18.131 1.00 98.00 137 TRP A CA 1
ATOM 1088 C C . TRP A 1 137 ? -2.596 -3.250 17.554 1.00 98.00 137 TRP A C 1
ATOM 1090 O O . TRP A 1 137 ? -2.449 -3.536 16.366 1.00 98.00 137 TRP A O 1
ATOM 1100 N N . LEU A 1 138 ? -1.566 -3.112 18.396 1.00 98.00 138 LEU A N 1
ATOM 1101 C CA . LEU A 1 138 ? -0.174 -3.322 17.990 1.00 98.00 138 LEU A CA 1
ATOM 1102 C C . LEU A 1 138 ? 0.080 -4.771 17.557 1.00 98.00 138 LEU A C 1
ATOM 1104 O O . LEU A 1 138 ? 0.757 -4.992 16.560 1.00 98.00 138 LEU A O 1
ATOM 1108 N N . GLY A 1 139 ? -0.502 -5.752 18.253 1.00 98.00 139 GLY A N 1
ATOM 1109 C CA . GLY A 1 139 ? -0.409 -7.168 17.897 1.00 98.00 139 GLY A CA 1
ATOM 1110 C C . GLY A 1 139 ? -1.031 -7.475 16.533 1.00 98.00 139 GLY A C 1
ATOM 1111 O O . GLY A 1 139 ? -0.400 -8.133 15.712 1.00 98.00 139 GLY A O 1
ATOM 1112 N N . CYS A 1 140 ? -2.225 -6.946 16.247 1.00 97.75 140 CYS A N 1
ATOM 1113 C CA . CYS A 1 140 ? -2.846 -7.056 14.925 1.00 97.75 140 CYS A CA 1
ATOM 1114 C C . CYS A 1 140 ? -1.974 -6.417 13.836 1.00 97.75 140 CYS A C 1
ATOM 1116 O O . CYS A 1 140 ? -1.781 -7.020 12.783 1.00 97.75 140 CYS A O 1
ATOM 1118 N N . GLY A 1 141 ? -1.422 -5.225 14.095 1.00 97.56 141 GLY A N 1
ATOM 1119 C CA . GLY A 1 141 ? -0.495 -4.564 13.175 1.00 97.56 141 GLY A CA 1
ATOM 1120 C C . GLY A 1 141 ? 0.756 -5.404 12.911 1.00 97.56 141 GLY A C 1
ATOM 1121 O O . GLY A 1 141 ? 1.106 -5.636 11.758 1.00 97.56 141 GLY A O 1
ATOM 1122 N N . LEU A 1 142 ? 1.381 -5.936 13.964 1.00 97.56 142 LEU A N 1
ATOM 1123 C CA . LEU A 1 142 ? 2.566 -6.785 13.855 1.00 97.56 142 LEU A CA 1
ATOM 1124 C C . LEU A 1 142 ? 2.289 -8.046 13.032 1.00 97.56 142 LEU A C 1
ATOM 1126 O O . LEU A 1 142 ? 3.084 -8.370 12.158 1.00 97.56 142 LEU A O 1
ATOM 1130 N N . ILE A 1 143 ? 1.161 -8.723 13.266 1.00 97.94 143 ILE A N 1
ATOM 1131 C CA . ILE A 1 143 ? 0.764 -9.917 12.503 1.00 97.94 143 ILE A CA 1
ATOM 1132 C C . ILE A 1 143 ? 0.640 -9.599 11.009 1.00 97.94 143 ILE A C 1
ATOM 1134 O O . ILE A 1 143 ? 1.100 -10.381 10.182 1.00 97.94 143 ILE A O 1
ATOM 1138 N N . LEU A 1 144 ? 0.055 -8.451 10.656 1.00 97.56 144 LEU A N 1
ATOM 1139 C CA . LEU A 1 144 ? -0.098 -8.029 9.261 1.00 97.56 144 LEU A CA 1
ATOM 1140 C C . LEU A 1 144 ? 1.243 -7.659 8.609 1.00 97.56 144 LEU A C 1
ATOM 1142 O O . LEU A 1 144 ? 1.439 -7.936 7.428 1.00 97.56 144 LEU A O 1
ATOM 1146 N N . CYS A 1 145 ? 2.181 -7.089 9.368 1.00 97.44 145 CYS A N 1
ATOM 1147 C CA . CYS A 1 145 ? 3.530 -6.783 8.887 1.00 97.44 145 CYS A CA 1
ATOM 1148 C C . CYS A 1 145 ? 4.447 -8.015 8.818 1.00 97.44 145 CYS A C 1
ATOM 1150 O O . CYS A 1 145 ? 5.423 -8.005 8.068 1.00 97.44 145 CYS A O 1
ATOM 1152 N N . LEU A 1 146 ? 4.167 -9.059 9.605 1.00 96.88 146 LEU A N 1
ATOM 1153 C CA . LEU A 1 146 ? 5.091 -10.168 9.842 1.00 96.88 146 LEU A CA 1
ATOM 1154 C C . LEU A 1 146 ? 5.555 -10.874 8.556 1.00 96.88 146 LEU A C 1
ATOM 1156 O O . LEU A 1 146 ? 6.763 -11.061 8.427 1.00 96.88 146 LEU A O 1
ATOM 1160 N N . PRO A 1 147 ? 4.684 -11.223 7.584 1.00 96.19 147 PRO A N 1
ATOM 1161 C CA . PRO A 1 147 ? 5.130 -11.901 6.367 1.00 96.19 147 PRO A CA 1
ATOM 1162 C C . PRO A 1 147 ? 6.137 -11.073 5.565 1.00 96.19 147 PRO A C 1
ATOM 1164 O O . PRO A 1 147 ? 7.152 -11.603 5.120 1.00 96.19 147 PRO A O 1
ATOM 1167 N N . LEU A 1 148 ? 5.883 -9.768 5.422 1.00 96.44 148 LEU A N 1
ATOM 1168 C CA . LEU A 1 148 ? 6.767 -8.842 4.718 1.00 96.44 148 LEU A CA 1
ATOM 1169 C C . LEU A 1 148 ? 8.102 -8.671 5.451 1.00 96.44 148 LEU A C 1
ATOM 1171 O O . LEU A 1 148 ? 9.155 -8.698 4.815 1.00 96.44 148 LEU A O 1
ATOM 1175 N N . ILE A 1 149 ? 8.056 -8.507 6.779 1.00 96.00 149 ILE A N 1
ATOM 1176 C CA . ILE A 1 149 ? 9.255 -8.359 7.613 1.00 96.00 149 ILE A CA 1
ATOM 1177 C C . ILE A 1 149 ? 10.123 -9.606 7.498 1.00 96.00 149 ILE A C 1
ATOM 1179 O O . ILE A 1 149 ? 11.305 -9.472 7.211 1.00 96.00 149 ILE A O 1
ATOM 1183 N N . VAL A 1 150 ? 9.551 -10.797 7.690 1.00 96.06 150 VAL A N 1
ATOM 1184 C CA . VAL A 1 150 ? 10.294 -12.064 7.629 1.00 96.06 150 VAL A CA 1
ATOM 1185 C C . VAL A 1 150 ? 10.916 -12.249 6.249 1.00 96.06 150 VAL A C 1
ATOM 1187 O O . VAL A 1 150 ? 12.121 -12.449 6.155 1.00 96.06 150 VAL A O 1
ATOM 1190 N N . ASP A 1 151 ? 10.134 -12.102 5.179 1.00 94.94 151 ASP A N 1
ATOM 1191 C CA . ASP A 1 151 ? 10.630 -12.261 3.809 1.00 94.94 151 ASP A CA 1
ATOM 1192 C C . ASP A 1 151 ? 11.760 -11.268 3.484 1.00 94.94 151 ASP A C 1
ATOM 1194 O O . ASP A 1 151 ? 12.788 -11.654 2.925 1.00 94.94 151 ASP A O 1
ATOM 1198 N N . GLY A 1 152 ? 11.607 -9.995 3.865 1.00 92.06 152 GLY A N 1
ATOM 1199 C CA . GLY A 1 152 ? 12.625 -8.962 3.667 1.00 92.06 152 GLY A CA 1
ATOM 1200 C C . GLY A 1 152 ? 13.889 -9.174 4.508 1.00 92.06 152 GLY A C 1
ATOM 1201 O O . GLY A 1 152 ? 14.992 -9.061 3.981 1.00 92.06 152 GLY A O 1
ATOM 1202 N N . PHE A 1 153 ? 13.749 -9.523 5.791 1.00 94.50 153 PHE A N 1
ATOM 1203 C CA . PHE A 1 153 ? 14.892 -9.781 6.676 1.00 94.50 153 PHE A CA 1
ATOM 1204 C C . PHE A 1 153 ? 15.665 -11.033 6.270 1.00 94.50 153 PHE A C 1
ATOM 1206 O O . PHE A 1 153 ? 16.892 -11.029 6.308 1.00 94.50 153 PHE A O 1
ATOM 1213 N N . THR A 1 154 ? 14.981 -12.103 5.857 1.00 94.81 154 THR A N 1
ATOM 1214 C CA . THR A 1 154 ? 15.660 -13.310 5.373 1.00 94.81 154 THR A CA 1
ATOM 1215 C C . THR A 1 154 ? 16.464 -13.015 4.107 1.00 94.81 154 THR A C 1
ATOM 1217 O O . THR A 1 154 ? 17.604 -13.460 4.013 1.00 94.81 154 THR A O 1
ATOM 1220 N N . GLN A 1 155 ? 15.926 -12.212 3.182 1.00 93.12 155 GLN A N 1
ATOM 1221 C CA . GLN A 1 155 ? 16.660 -11.737 1.998 1.00 93.12 155 GLN A CA 1
ATOM 1222 C C . GLN A 1 155 ? 17.864 -10.855 2.357 1.00 93.12 155 GLN A C 1
ATOM 1224 O O . GLN A 1 155 ? 18.887 -10.914 1.689 1.00 93.12 155 GLN A O 1
ATOM 1229 N N . LEU A 1 156 ? 17.772 -10.057 3.425 1.00 92.00 156 LEU A N 1
ATOM 1230 C CA . LEU A 1 156 ? 18.888 -9.226 3.886 1.00 92.00 156 LEU A CA 1
ATOM 1231 C C . LEU A 1 156 ? 20.041 -10.054 4.481 1.00 92.00 156 LEU A C 1
ATOM 1233 O O . LEU A 1 156 ? 21.199 -9.659 4.373 1.00 92.00 156 LEU A O 1
ATOM 1237 N N . LEU A 1 157 ? 19.729 -11.168 5.150 1.00 95.25 157 LEU A N 1
ATOM 1238 C CA . LEU A 1 157 ? 20.698 -11.945 5.932 1.00 95.25 157 LEU A CA 1
ATOM 1239 C C . LEU A 1 157 ? 21.224 -13.199 5.221 1.00 95.25 157 LEU A C 1
ATOM 1241 O O . LEU A 1 157 ? 22.153 -13.832 5.720 1.00 95.25 157 LEU A O 1
ATOM 1245 N N . THR A 1 158 ? 20.622 -13.605 4.103 1.00 95.00 158 THR A N 1
ATOM 1246 C CA . THR A 1 158 ? 20.926 -14.881 3.437 1.00 95.00 158 THR A CA 1
ATOM 1247 C C . THR A 1 158 ? 20.970 -14.728 1.918 1.00 95.00 158 THR A C 1
ATOM 1249 O O . THR A 1 158 ? 20.633 -13.682 1.380 1.00 95.00 158 THR A O 1
ATOM 1252 N N . SER A 1 159 ? 21.358 -15.791 1.211 1.00 93.31 159 SER A N 1
ATOM 1253 C CA . SER A 1 159 ? 21.302 -15.860 -0.255 1.00 93.31 159 SER A CA 1
ATOM 1254 C C . SER A 1 159 ? 19.910 -16.180 -0.815 1.00 93.31 159 SER A C 1
ATOM 1256 O O . SER A 1 159 ? 19.755 -16.304 -2.029 1.00 93.31 159 SER A O 1
ATOM 1258 N N . TYR A 1 160 ? 18.901 -16.367 0.043 1.00 91.62 160 TYR A N 1
ATOM 1259 C CA . TYR A 1 160 ? 17.528 -16.579 -0.405 1.00 91.62 160 TYR A CA 1
ATOM 1260 C C . TYR A 1 160 ? 16.997 -15.310 -1.072 1.00 91.62 160 TYR A C 1
ATOM 1262 O O . TYR A 1 160 ? 17.031 -14.235 -0.482 1.00 91.62 160 TYR A O 1
ATOM 1270 N N . GLU A 1 161 ? 16.426 -15.465 -2.264 1.00 90.50 161 GLU A N 1
ATOM 1271 C CA . GLU A 1 161 ? 15.667 -14.430 -2.956 1.00 90.50 161 GLU A CA 1
ATOM 1272 C C . GLU A 1 161 ? 14.230 -14.904 -3.153 1.00 90.50 161 GLU A C 1
ATOM 1274 O O . GLU A 1 161 ? 13.962 -16.029 -3.585 1.00 90.50 161 GLU A O 1
ATOM 1279 N N . SER A 1 162 ? 13.289 -14.028 -2.813 1.00 90.31 162 SER A N 1
ATOM 1280 C CA . SER A 1 162 ? 11.869 -14.306 -3.017 1.00 90.31 162 SER A CA 1
ATOM 1281 C C . SER A 1 162 ? 11.557 -14.383 -4.513 1.00 90.31 162 SER A C 1
ATOM 1283 O O . SER A 1 162 ? 12.215 -13.745 -5.322 1.00 90.31 162 SER A O 1
ATOM 1285 N N . ASN A 1 163 ? 10.555 -15.158 -4.920 1.00 92.38 163 ASN A N 1
ATOM 1286 C CA . ASN A 1 163 ? 10.127 -15.189 -6.322 1.00 92.38 163 ASN A CA 1
ATOM 1287 C C . ASN A 1 163 ? 8.922 -14.258 -6.552 1.00 92.38 163 ASN A C 1
ATOM 1289 O O . ASN A 1 163 ? 8.326 -13.726 -5.611 1.00 92.38 163 ASN A O 1
ATOM 1293 N N . ASN A 1 164 ? 8.531 -14.089 -7.815 1.00 91.81 164 ASN A N 1
ATOM 1294 C CA . ASN A 1 164 ? 7.432 -13.207 -8.223 1.00 91.81 164 ASN A CA 1
ATOM 1295 C C . ASN A 1 164 ? 6.035 -13.636 -7.720 1.00 91.81 164 ASN A C 1
ATOM 1297 O O . ASN A 1 164 ? 5.089 -12.865 -7.856 1.00 91.81 164 ASN A O 1
ATOM 1301 N N . ILE A 1 165 ? 5.900 -14.816 -7.101 1.00 91.69 165 ILE A N 1
ATOM 1302 C CA . ILE A 1 165 ? 4.669 -15.286 -6.443 1.00 91.69 165 ILE A CA 1
ATOM 1303 C C . ILE A 1 165 ? 4.723 -15.015 -4.934 1.00 91.69 165 ILE A C 1
ATOM 1305 O O . ILE A 1 165 ? 3.756 -14.523 -4.356 1.00 91.69 165 ILE A O 1
ATOM 1309 N N . THR A 1 166 ? 5.854 -15.285 -4.280 1.00 91.69 166 THR A N 1
ATOM 1310 C CA . THR A 1 166 ? 6.012 -15.067 -2.834 1.00 91.69 166 THR A CA 1
ATOM 1311 C C . THR A 1 166 ? 5.952 -13.580 -2.478 1.00 91.69 166 THR A C 1
ATOM 1313 O O . THR A 1 166 ? 5.277 -13.207 -1.521 1.00 91.69 166 THR A O 1
ATOM 1316 N N . ARG A 1 167 ? 6.597 -12.721 -3.280 1.00 94.12 167 ARG A N 1
ATOM 1317 C CA . ARG A 1 167 ? 6.663 -11.259 -3.083 1.00 94.12 167 ARG A CA 1
ATOM 1318 C C . ARG A 1 167 ? 5.294 -10.581 -2.905 1.00 94.12 167 ARG A C 1
ATOM 1320 O O . ARG A 1 167 ? 5.133 -9.848 -1.926 1.00 94.12 167 ARG A O 1
ATOM 1327 N N . PRO A 1 168 ? 4.302 -10.784 -3.794 1.00 95.69 168 PRO A N 1
ATOM 1328 C CA . PRO A 1 168 ? 2.989 -10.170 -3.619 1.00 95.69 168 PRO A CA 1
ATOM 1329 C C . PRO A 1 168 ? 2.246 -10.721 -2.398 1.00 95.69 168 PRO A C 1
ATOM 1331 O O . PRO A 1 168 ? 1.553 -9.965 -1.719 1.00 95.69 168 PRO A O 1
ATOM 1334 N N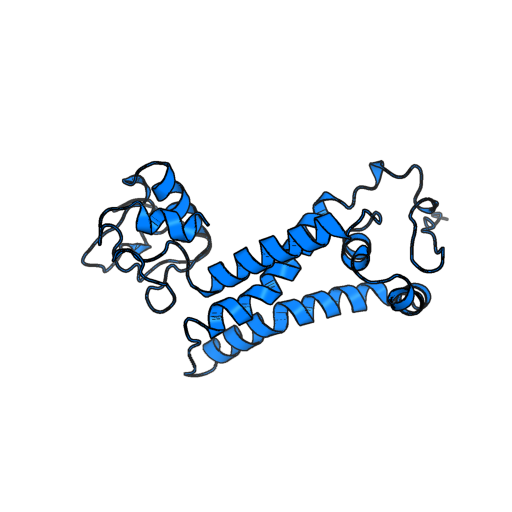 . ILE A 1 169 ? 2.400 -12.010 -2.079 1.00 94.56 169 ILE A N 1
ATOM 1335 C CA . ILE A 1 169 ? 1.727 -12.635 -0.929 1.00 94.56 169 ILE A CA 1
ATOM 1336 C C . ILE A 1 169 ? 2.243 -12.040 0.384 1.00 94.56 169 ILE A C 1
ATOM 1338 O O . ILE A 1 169 ? 1.447 -11.678 1.253 1.00 94.56 169 ILE A O 1
ATOM 1342 N N . THR A 1 170 ? 3.563 -11.897 0.523 1.00 94.44 170 THR A N 1
ATOM 1343 C CA . THR A 1 170 ? 4.175 -11.338 1.735 1.00 94.44 170 THR A CA 1
ATOM 1344 C C . THR A 1 170 ? 3.849 -9.851 1.893 1.00 94.44 170 THR A C 1
ATOM 1346 O O . THR A 1 170 ? 3.611 -9.397 3.011 1.00 94.44 170 THR A O 1
ATOM 1349 N N . GLY A 1 171 ? 3.732 -9.107 0.787 1.00 95.94 171 GLY A N 1
ATOM 1350 C CA . GLY A 1 171 ? 3.314 -7.700 0.780 1.00 95.94 171 GLY A CA 1
ATOM 1351 C C . GLY A 1 171 ? 1.823 -7.458 1.062 1.00 95.94 171 GLY A C 1
ATOM 1352 O O . GLY A 1 171 ? 1.470 -6.440 1.660 1.00 95.94 171 GLY A O 1
ATOM 1353 N N . ALA A 1 172 ? 0.931 -8.379 0.683 1.00 98.00 172 ALA A N 1
ATOM 1354 C CA . ALA A 1 172 ? -0.517 -8.169 0.778 1.00 98.00 172 ALA A CA 1
ATOM 1355 C C . ALA A 1 172 ? -1.019 -7.950 2.214 1.00 98.00 172 ALA A C 1
ATOM 1357 O O . ALA A 1 172 ? -1.861 -7.079 2.441 1.00 98.00 172 ALA A O 1
ATOM 1358 N N . GLY A 1 173 ? -0.484 -8.687 3.194 1.00 97.00 173 GLY A N 1
ATOM 1359 C CA . GLY A 1 173 ? -0.846 -8.515 4.607 1.00 97.00 173 GLY A CA 1
ATOM 1360 C C . GLY A 1 173 ? -0.545 -7.104 5.117 1.00 97.00 173 GLY A C 1
ATOM 1361 O O . GLY A 1 173 ? -1.416 -6.449 5.696 1.00 97.00 173 GLY A O 1
ATOM 1362 N N . PHE A 1 174 ? 0.652 -6.598 4.809 1.00 97.94 174 PHE A N 1
ATOM 1363 C CA . PHE A 1 174 ? 1.056 -5.233 5.137 1.00 97.94 174 PHE A CA 1
ATOM 1364 C C . PHE A 1 174 ? 0.123 -4.206 4.483 1.00 97.94 174 PHE A C 1
ATOM 1366 O O . PHE A 1 174 ? -0.369 -3.296 5.154 1.00 97.94 174 PHE A O 1
ATOM 1373 N N . GLY A 1 175 ? -0.201 -4.411 3.202 1.00 98.25 175 GLY A N 1
ATOM 1374 C CA . GLY A 1 175 ? -1.174 -3.603 2.472 1.00 98.25 175 GLY A CA 1
ATOM 1375 C C . GLY A 1 175 ? -2.531 -3.514 3.175 1.00 98.25 175 GLY A C 1
ATOM 1376 O O . GLY A 1 175 ? -3.044 -2.415 3.378 1.00 98.25 175 GLY A O 1
ATOM 1377 N N . VAL A 1 176 ? -3.100 -4.647 3.607 1.00 98.62 176 VAL A N 1
ATOM 1378 C CA . VAL A 1 176 ? -4.384 -4.677 4.338 1.00 98.62 176 VAL A CA 1
ATOM 1379 C C . VAL A 1 176 ? -4.316 -3.825 5.602 1.00 98.62 176 VAL A C 1
ATOM 1381 O O . VAL A 1 176 ? -5.214 -3.014 5.844 1.00 98.62 176 VAL A O 1
ATOM 1384 N N . GLY A 1 177 ? -3.242 -3.964 6.383 1.00 98.25 177 GLY A N 1
ATOM 1385 C CA . GLY A 1 177 ? -3.023 -3.159 7.585 1.00 98.25 177 GLY A CA 1
ATOM 1386 C C . GLY A 1 177 ? -2.971 -1.662 7.287 1.00 98.25 177 GLY A C 1
ATOM 1387 O O . GLY A 1 177 ? -3.638 -0.878 7.965 1.00 98.25 177 GLY A O 1
ATOM 1388 N N . LEU A 1 178 ? -2.248 -1.273 6.235 1.00 98.19 178 LEU A N 1
ATOM 1389 C CA . LEU A 1 178 ? -2.137 0.119 5.806 1.00 98.19 178 LEU A CA 1
ATOM 1390 C C . LEU A 1 178 ? -3.488 0.689 5.346 1.00 98.19 178 LEU A C 1
ATOM 1392 O O . LEU A 1 178 ? -3.870 1.780 5.769 1.00 98.19 178 LEU A O 1
ATOM 1396 N N . GLY A 1 179 ? -4.254 -0.065 4.552 1.00 98.50 179 GLY A N 1
ATOM 1397 C CA . GLY A 1 179 ? -5.592 0.333 4.101 1.00 98.50 179 GLY A CA 1
ATOM 1398 C C . GLY A 1 179 ? -6.571 0.551 5.258 1.00 98.50 179 GLY A C 1
ATOM 1399 O O . GLY A 1 179 ? -7.296 1.552 5.284 1.00 98.50 179 GLY A O 1
ATOM 1400 N N . VAL A 1 180 ? -6.555 -0.338 6.257 1.00 98.69 180 VAL A N 1
ATOM 1401 C CA . VAL A 1 180 ? -7.345 -0.180 7.489 1.00 98.69 180 VAL A CA 1
ATOM 1402 C C . VAL A 1 180 ? -6.896 1.050 8.274 1.00 98.69 180 VAL A C 1
ATOM 1404 O O . VAL A 1 180 ? -7.741 1.843 8.686 1.00 98.69 180 VAL A O 1
ATOM 1407 N N . LEU A 1 181 ? -5.587 1.242 8.457 1.00 98.50 181 LEU A N 1
ATOM 1408 C CA . LEU A 1 181 ? -5.043 2.361 9.225 1.00 98.50 181 LEU A CA 1
ATOM 1409 C C . LEU A 1 181 ? -5.392 3.713 8.592 1.00 98.50 181 LEU A C 1
ATOM 1411 O O . LEU A 1 181 ? -5.843 4.612 9.301 1.00 98.50 181 LEU A O 1
ATOM 1415 N N . ILE A 1 182 ? -5.234 3.858 7.273 1.00 98.38 182 ILE A N 1
ATOM 1416 C CA . ILE A 1 182 ? -5.580 5.085 6.540 1.00 98.38 182 ILE A CA 1
ATOM 1417 C C . ILE A 1 182 ? -7.082 5.370 6.662 1.00 98.38 182 ILE A C 1
ATOM 1419 O O . ILE A 1 182 ? -7.481 6.473 7.045 1.00 98.38 182 ILE A O 1
ATOM 1423 N N . SER A 1 183 ? -7.921 4.360 6.412 1.00 98.44 183 SER A N 1
ATOM 1424 C CA . SER A 1 183 ? -9.382 4.498 6.486 1.00 98.44 183 SER A CA 1
ATOM 1425 C C . SER A 1 183 ? -9.851 4.874 7.894 1.00 98.44 183 SER A C 1
ATOM 1427 O O . SER A 1 183 ? -10.696 5.759 8.065 1.00 98.44 183 SER A O 1
ATOM 1429 N N . ALA A 1 184 ? -9.265 4.249 8.917 1.00 98.31 184 ALA A N 1
ATOM 1430 C CA . ALA A 1 184 ? -9.537 4.559 10.311 1.00 98.31 184 ALA A CA 1
ATOM 1431 C C . ALA A 1 184 ? -9.058 5.962 10.693 1.00 98.31 184 ALA A C 1
ATOM 1433 O O . ALA A 1 184 ? -9.790 6.678 11.368 1.00 98.31 184 ALA A O 1
ATOM 1434 N N . SER A 1 185 ? -7.881 6.382 10.225 1.00 97.75 185 SER A N 1
ATOM 1435 C CA . SER 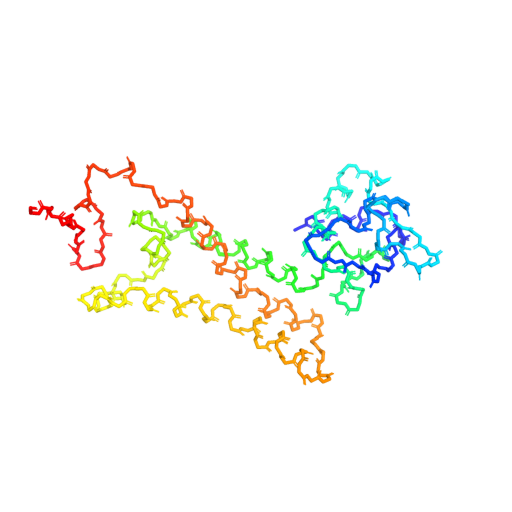A 1 185 ? -7.324 7.716 10.491 1.00 97.75 185 SER A CA 1
ATOM 1436 C C . SER A 1 185 ? -8.212 8.822 9.927 1.00 97.75 185 SER A C 1
ATOM 1438 O O . SER A 1 185 ? -8.478 9.809 10.608 1.00 97.75 185 SER A O 1
ATOM 1440 N N . TYR A 1 186 ? -8.756 8.627 8.724 1.00 96.69 186 TYR A N 1
ATOM 1441 C CA . TYR A 1 186 ? -9.718 9.559 8.137 1.00 96.69 186 TYR A CA 1
ATOM 1442 C C . TYR A 1 186 ? -11.080 9.547 8.859 1.00 96.69 186 TYR A C 1
ATOM 1444 O O . TYR A 1 186 ? -11.765 10.570 8.968 1.00 96.69 186 TYR A O 1
ATOM 1452 N N . SER A 1 187 ? -11.491 8.383 9.365 1.00 96.56 187 SER A N 1
ATOM 1453 C CA . SER A 1 187 ? -12.801 8.192 9.997 1.00 96.56 187 SER A CA 1
ATOM 1454 C C . SER A 1 187 ? -12.844 8.620 11.464 1.00 96.56 187 SER A C 1
ATOM 1456 O O . SER A 1 187 ? -13.897 9.069 11.917 1.00 96.56 187 SER A O 1
ATOM 1458 N N . ALA A 1 188 ? -11.729 8.513 12.191 1.00 96.31 188 ALA A N 1
ATOM 1459 C CA . ALA A 1 188 ? -11.588 8.787 13.621 1.00 96.31 188 ALA A CA 1
ATOM 1460 C C . ALA A 1 188 ? -11.683 10.291 13.930 1.00 96.31 188 ALA A C 1
ATOM 1462 O O . ALA A 1 188 ? -10.691 10.980 14.156 1.00 96.31 188 ALA A O 1
ATOM 1463 N N . ARG A 1 189 ? -12.907 10.823 13.898 1.00 94.94 189 ARG A N 1
ATOM 1464 C CA . ARG A 1 189 ? -13.190 12.256 14.035 1.00 94.94 189 ARG A CA 1
ATOM 1465 C C . ARG A 1 189 ? -14.065 12.504 15.260 1.00 94.94 189 ARG A C 1
ATOM 1467 O O . ARG A 1 189 ? -15.236 12.126 15.273 1.00 94.94 189 ARG A O 1
ATOM 1474 N N . SER A 1 190 ? -13.512 13.179 16.266 1.00 93.00 190 SER A N 1
ATOM 1475 C CA . SER A 1 190 ? -14.207 13.514 17.519 1.00 93.00 190 SER A CA 1
ATOM 1476 C C . SER A 1 190 ? -15.408 14.442 17.317 1.00 93.00 190 SER A C 1
ATOM 1478 O O . SER A 1 190 ? -16.397 14.313 18.025 1.00 93.00 190 SER A O 1
ATOM 1480 N N . LYS A 1 191 ? -15.371 15.315 16.298 1.00 93.44 191 LYS A N 1
ATOM 1481 C CA . LYS A 1 191 ? -16.427 16.303 15.997 1.00 93.44 191 LYS A CA 1
ATOM 1482 C C . LYS A 1 191 ? -17.833 15.729 15.774 1.00 93.44 191 LYS A C 1
ATOM 1484 O O . LYS A 1 191 ? -18.799 16.481 15.782 1.00 93.44 191 LYS A O 1
ATOM 1489 N N . PHE A 1 192 ? -17.955 14.424 15.522 1.00 92.44 192 PHE A N 1
ATOM 1490 C CA . PHE A 1 192 ? -19.250 13.755 15.355 1.00 92.44 192 PHE A CA 1
ATOM 1491 C C . PHE A 1 192 ? -19.866 13.274 16.672 1.00 92.44 192 PHE A C 1
ATOM 1493 O O . PHE A 1 192 ? -20.977 12.751 16.670 1.00 92.44 192 PHE A O 1
ATOM 1500 N N . 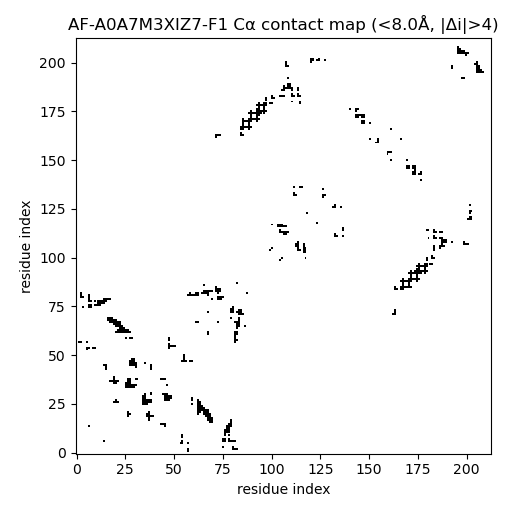PHE A 1 193 ? -19.169 13.461 17.790 1.00 92.50 193 PHE A N 1
ATOM 1501 C CA . PHE A 1 193 ? -19.655 13.150 19.124 1.00 92.50 193 PHE A CA 1
ATOM 1502 C C . PHE A 1 193 ? -19.830 14.451 19.906 1.00 92.50 193 PHE A C 1
ATOM 1504 O O . PHE A 1 193 ? -18.940 15.297 19.918 1.00 92.50 193 PHE A O 1
ATOM 1511 N N . LYS A 1 194 ? -20.964 14.606 20.600 1.00 90.50 194 LYS A N 1
ATOM 1512 C CA . LYS A 1 194 ? -21.175 15.741 21.516 1.00 90.50 194 LYS A CA 1
ATOM 1513 C C . LYS A 1 194 ? -20.283 15.631 22.756 1.00 90.50 194 LYS A C 1
ATOM 1515 O O . LYS A 1 194 ? -19.932 16.644 23.346 1.00 90.50 194 LYS A O 1
ATOM 1520 N N . SER A 1 195 ? -19.946 14.408 23.171 1.00 90.81 195 SER A N 1
ATOM 1521 C CA . SER A 1 195 ? -19.040 14.135 24.291 1.00 90.81 195 SER A CA 1
ATOM 1522 C C . SER A 1 195 ? -18.418 12.741 24.190 1.00 90.81 195 SER A C 1
ATOM 1524 O O . SER A 1 195 ? -18.946 11.862 23.505 1.00 90.81 195 SER A O 1
ATOM 1526 N N . ALA A 1 196 ? -17.309 12.521 24.905 1.00 88.94 196 ALA A N 1
ATOM 1527 C CA . ALA A 1 196 ? -16.579 11.245 24.931 1.00 88.94 196 ALA A CA 1
ATOM 1528 C C . ALA A 1 196 ? -17.460 10.061 25.364 1.00 88.94 196 ALA A C 1
ATOM 1530 O O . ALA A 1 196 ? -17.321 8.945 24.862 1.00 88.94 196 ALA A O 1
ATOM 1531 N N . ALA A 1 197 ? -18.457 10.329 26.206 1.00 89.19 197 ALA A N 1
ATOM 1532 C CA . ALA A 1 197 ? -19.407 9.339 26.689 1.00 89.19 197 ALA A CA 1
ATOM 1533 C C . ALA A 1 197 ? -20.406 8.838 25.623 1.00 89.19 197 ALA A C 1
ATOM 1535 O O . ALA A 1 197 ? -21.123 7.868 25.875 1.00 89.19 197 ALA A O 1
ATOM 1536 N N . GLN A 1 198 ? -20.497 9.489 24.457 1.00 91.31 198 GLN A N 1
ATOM 1537 C CA . GLN A 1 198 ? -21.358 9.045 23.352 1.00 91.31 198 GLN A CA 1
ATOM 1538 C C . GLN A 1 198 ? -20.711 7.980 22.465 1.00 91.31 198 GLN A C 1
ATOM 1540 O O . GLN A 1 198 ? -21.399 7.383 21.638 1.00 91.31 198 GLN A O 1
ATOM 1545 N N . VAL A 1 199 ? -19.406 7.739 22.608 1.00 92.31 199 VAL A N 1
ATOM 1546 C CA . VAL A 1 199 ? -18.734 6.700 21.830 1.00 92.31 199 VAL A CA 1
ATOM 1547 C C . VAL A 1 199 ? -19.213 5.335 22.298 1.00 92.31 199 VAL A C 1
ATOM 1549 O O . VAL A 1 199 ? -19.100 5.005 23.477 1.00 92.31 199 VAL A O 1
ATOM 1552 N N . ASN A 1 200 ? -19.719 4.535 21.362 1.00 88.88 200 ASN A N 1
ATOM 1553 C CA . ASN A 1 200 ? -20.086 3.157 21.639 1.00 88.88 200 ASN A CA 1
ATOM 1554 C C . ASN A 1 200 ? -18.831 2.274 21.616 1.00 88.88 200 ASN A C 1
ATOM 1556 O O . ASN A 1 200 ? -18.226 2.070 20.558 1.00 88.88 200 ASN A O 1
ATOM 1560 N N . LEU A 1 201 ? -18.433 1.780 22.787 1.00 92.62 201 LEU A N 1
ATOM 1561 C CA . LEU A 1 201 ? -17.354 0.810 22.944 1.00 92.62 201 LEU A CA 1
ATOM 1562 C C . LEU A 1 201 ? -17.935 -0.559 23.336 1.00 92.62 201 LEU A C 1
ATOM 1564 O O . LEU A 1 201 ? -19.037 -0.623 23.890 1.00 92.62 201 LEU A O 1
ATOM 1568 N N . PRO A 1 202 ? -17.193 -1.657 23.097 1.00 92.38 202 PRO A N 1
ATOM 1569 C CA . PRO A 1 202 ? -17.618 -2.999 23.486 1.00 92.38 202 PRO A CA 1
ATOM 1570 C C . PRO A 1 202 ? -18.119 -3.058 24.936 1.00 92.38 202 PRO A C 1
ATOM 1572 O O . PRO A 1 202 ? -17.572 -2.397 25.814 1.00 92.38 202 PRO A O 1
ATOM 1575 N N . GLY A 1 203 ? -19.178 -3.827 25.199 1.00 87.31 203 GLY A N 1
ATOM 1576 C CA . GLY A 1 203 ? -19.741 -3.969 26.550 1.00 87.31 203 GLY A CA 1
ATOM 1577 C C . GLY A 1 203 ? -20.403 -2.713 27.129 1.00 87.31 203 GLY A C 1
ATOM 1578 O O . GLY A 1 203 ? -20.586 -2.642 28.340 1.00 87.31 203 GLY A O 1
ATOM 1579 N N . GLY A 1 204 ? -20.728 -1.712 26.301 1.00 86.81 204 GLY A N 1
ATOM 1580 C CA . GLY A 1 204 ? -21.358 -0.466 26.752 1.00 86.81 204 GLY A CA 1
ATOM 1581 C C . GLY A 1 204 ? -20.413 0.473 27.508 1.00 86.81 204 GLY A C 1
ATOM 1582 O O . GLY A 1 204 ? -20.870 1.419 28.152 1.00 86.81 204 GLY A O 1
ATOM 1583 N N . MET A 1 205 ? -19.101 0.222 27.440 1.00 87.00 205 MET A N 1
ATOM 1584 C CA . MET A 1 205 ? -18.087 1.093 28.028 1.00 87.00 205 MET A CA 1
ATOM 1585 C C . MET A 1 205 ? -18.104 2.476 27.369 1.00 87.00 205 MET A C 1
ATOM 1587 O O . MET A 1 205 ? -18.427 2.629 26.192 1.00 87.00 205 MET A O 1
ATOM 1591 N N . LYS A 1 206 ? -17.733 3.497 28.143 1.00 88.81 206 LYS A N 1
ATOM 1592 C CA . LYS A 1 206 ? -17.744 4.898 27.716 1.00 88.81 206 LYS A CA 1
ATOM 1593 C C . LYS A 1 206 ? -16.428 5.560 28.072 1.00 88.81 206 LYS A C 1
ATOM 1595 O O . LYS A 1 206 ? -15.834 5.251 29.104 1.00 88.81 206 LYS A O 1
ATOM 1600 N N . PHE A 1 207 ? -15.984 6.495 27.240 1.00 87.25 207 PHE A N 1
ATOM 1601 C CA . PHE A 1 207 ? -14.875 7.353 27.628 1.00 87.25 207 PHE A CA 1
ATOM 1602 C C . PHE A 1 207 ? -15.333 8.349 28.697 1.00 87.25 207 PHE A C 1
ATOM 1604 O O . PHE A 1 207 ? -16.409 8.942 28.590 1.00 87.25 207 PHE A O 1
ATOM 1611 N N . ARG A 1 208 ? -14.480 8.551 29.702 1.00 84.81 208 ARG A N 1
ATOM 1612 C CA . ARG A 1 208 ? -14.587 9.615 30.698 1.00 84.81 208 ARG A CA 1
ATOM 1613 C C . ARG A 1 208 ? -13.313 10.450 30.607 1.00 84.81 208 ARG A C 1
ATOM 1615 O O . ARG A 1 208 ? -12.223 9.881 30.585 1.00 84.81 208 ARG A O 1
ATOM 1622 N N . LEU A 1 209 ? -13.460 11.766 30.487 1.00 81.12 209 LEU A N 1
ATOM 1623 C CA . LEU A 1 209 ? -12.326 12.679 30.607 1.00 81.12 209 LEU A CA 1
ATOM 1624 C C . LEU A 1 209 ? -11.884 12.680 32.070 1.00 81.12 209 LEU A C 1
ATOM 1626 O O . LEU A 1 209 ? -12.732 12.650 32.962 1.00 81.12 209 LEU A O 1
ATOM 1630 N N . VAL A 1 210 ? -10.577 12.651 32.302 1.00 83.00 210 VAL A N 1
ATOM 1631 C CA . VAL A 1 210 ? -10.038 12.863 33.646 1.00 83.00 210 VAL A CA 1
ATOM 1632 C C . VAL A 1 210 ? -10.271 14.337 33.965 1.00 83.00 210 VAL A C 1
ATOM 1634 O O . VAL A 1 210 ? -9.896 15.193 33.167 1.00 83.00 210 VAL A O 1
ATOM 1637 N N . GLU A 1 211 ? -10.973 14.616 35.059 1.00 80.12 211 GLU A N 1
ATOM 1638 C CA . GLU A 1 211 ? -11.083 15.973 35.593 1.00 80.12 211 GLU A CA 1
ATOM 1639 C C . GLU A 1 211 ? -9.700 16.330 36.160 1.00 80.12 211 GLU A C 1
ATOM 1641 O O . GLU A 1 211 ? -9.153 15.560 36.949 1.00 80.12 211 GLU A O 1
ATOM 1646 N N . GLU A 1 212 ? -9.092 17.416 35.676 1.00 68.38 212 GLU A N 1
ATOM 1647 C CA . GLU A 1 212 ? -7.880 17.965 36.293 1.00 68.38 212 GLU A CA 1
ATOM 1648 C C . GLU A 1 212 ? -8.280 18.536 37.663 1.00 68.38 212 GLU A C 1
ATOM 1650 O O . GLU A 1 212 ? -9.191 19.364 37.730 1.00 68.38 212 GLU A O 1
ATOM 1655 N N . GLU A 1 213 ? -7.661 18.021 38.733 1.00 55.59 213 GLU A N 1
ATOM 1656 C CA . GLU A 1 213 ? -7.797 18.537 40.108 1.00 55.59 213 GLU A CA 1
ATOM 1657 C C . GLU A 1 213 ? -7.132 19.908 40.277 1.00 55.59 213 GLU A C 1
ATOM 1659 O O . GLU A 1 213 ? -6.022 20.107 39.725 1.00 55.59 213 GLU A O 1
#

Mean predicted aligned error: 4.56 Å

Solvent-accessible surface area (backbone atoms only — not comparable to full-atom values): 11013 Å² total; per-residue (Å²): 111,63,65,62,48,37,29,60,73,46,62,73,51,74,38,66,84,41,75,51,38,45,57,76,35,63,18,38,48,30,58,59,75,95,29,10,66,26,28,60,98,54,98,67,68,52,35,33,68,78,43,58,76,68,45,16,50,51,34,48,53,15,33,31,67,20,39,35,39,49,98,44,31,54,70,38,55,64,7,48,33,35,42,28,30,34,53,54,15,22,54,52,15,21,53,51,18,34,51,51,33,77,73,56,41,51,64,39,46,42,42,66,50,9,49,52,41,64,50,61,47,83,77,39,32,66,36,57,77,69,68,38,52,64,59,51,51,51,49,54,49,48,62,24,36,40,49,36,50,51,56,51,51,48,40,74,77,46,92,58,73,81,50,74,66,54,32,19,60,26,22,21,40,35,13,24,46,49,18,30,50,53,52,16,53,74,45,27,49,57,88,82,42,97,45,60,61,69,41,80,40,52,87,78,43,56,52,73,83,81,78,85,129

pLDDT: mean 94.16, std 5.12, range [55.59, 98.69]

Foldseek 3Di:
DLLQVLLVVDAQQLAPAQAAADEQAQCAQDQDDDRPVSNPPDPDHHHLVPDDPSSSVQLRVLSHGASSHQQQFDQDSNHTGSHGLLVVLLQLLLVVLLVLCVVQFAALQDLLQRLCSSPDLVVCQVCVVVVVSVVVSVVLLCVLLVLVCVQVVCVVPDVDDDHSVSSSVSNNSNSSNNNSSVNSVVRNHCVVDPDQQPRQHRPSDGDDDDDDD

Secondary structure (DSSP, 8-state):
-HHHHHHHHSPTT-S----S--TTS-SSSSSSGGG-GGGTT-SS---GGGS-HHHHHHHHHHHHH----GGGS-EETTEEPSS-HHHHHHHHHHHHHHHHHHHH----SSHHHHHHTTS-HHHHHHHHHTT-HHHHHHHHHHHHHHHHHHHHHHHHHSS----TTHHHHHHHHHHHHHHHHHHHHHH--GGG-SSGGGS--GGG----PPPP-